Protein 2F4Z (pdb70)

Secondary structure (DSSP, 8-state):
-HHHHHHHHHHHHHH--EEEEEETTEEEEEEEEEEPPTTSTTTT-EEEEEEE--TTTTTSPPEEEESS---BTTB-TTT-BB--GGGTTT--TTS-HHHHHHHHHHHHHS--TTS-S-HHHHHHHHH-HHHHHHHHHHHHHHH--/-HHHHHHHHHHHH--EEEEESSS-TTEEEEEEEPPTTSTTTT-EEEEEEE--TTTTTSPPEEEESS---BTTB-TTT-BB--GGGTTT--TTS-HHHHHHHHHHHHHS--TTS-S-HHHHHHHHHTHHHHHHHHHHHHHHH--

Nearest PDB structures (foldseek):
  2f4z-assembly1_A  TM=1.007E+00  e=3.017E-31  Toxoplasma gondii
  2f4z-assembly1_B  TM=1.003E+00  e=4.545E-28  Toxoplasma gondii
  2pwq-assembly1_A  TM=9.821E-01  e=8.034E-22  Plasmodium yoelii
  2bf8-assembly1_A  TM=9.541E-01  e=2.872E-19  Bos taurus
  5dfl-assembly1_A  TM=9.588E-01  e=6.894E-19  Homo sapiens

Foldseek 3Di:
DVVVVLVVLQVVQVVPCKHKDADPPDSQWMKIWHQQDPPALLHPFIWIKTWGHDPPPPAQAIAIFTPFQAQAQQAANVTRHGDDCCNPVVPDNVDGPVVVSNVVNVCSVPGDLPDGPYVVSSVCCVVPVVVSRVVRNVSRVVTGD/DVVQLVVLQVVQVVCKHWDADPPDSQWIKIWHQQDPPALLHPFIWIKTWGRDPDPPAQAIAIFTPFQAQAFQADNPTRHGDFVCNDVVPDSVDGVSVVSNSVSVCSVPGDLPDGPYVVSSCCCVVPVVVSSVVRNVSRVVGGD

Radius of gyration: 22.7 Å; Cα contacts (8 Å, |Δi|>4): 563; chains: 2; bounding box: 27×65×46 Å

B-factor: mean 35.4, std 13.72, range [15.56, 500.0]

Structure (mmCIF, N/CA/C/O backbone):
data_2F4Z
#
_entry.id   2F4Z
#
_cell.length_a   74.475
_cell.length_b   141.334
_cell.length_c   77.130
_cell.angle_alpha   90.00
_cell.angle_beta   90.00
_cell.angle_gamma   90.00
#
_symmetry.space_group_name_H-M   'C 2 2 21'
#
loop_
_entity.id
_entity.type
_entity.pdbx_description
1 polymer 'TgTwinScan_2721 - E2 domain'
2 non-polymer GLYCEROL
3 non-polymer 'UNKNOWN ATOM OR ION'
4 water water
#
loop_
_atom_site.group_PDB
_atom_site.id
_atom_site.type_symbol
_atom_site.label_atom_id
_atom_site.label_alt_id
_atom_site.label_comp_id
_atom_site.label_asym_id
_atom_site.label_entity_id
_atom_site.label_seq_id
_atom_site.pdbx_PDB_ins_code
_atom_site.Cartn_x
_atom_site.Cartn_y
_atom_site.Cartn_z
_atom_site.occupancy
_atom_site.B_iso_or_equiv
_atom_site.auth_seq_id
_atom_site.auth_comp_id
_atom_site.auth_asym_id
_atom_site.auth_atom_id
_atom_site.pdbx_PDB_model_num
ATOM 1 N N . ARG A 1 32 ? 29.173 34.217 2.599 1.00 59.17 32 ARG A N 1
ATOM 2 C CA . ARG A 1 32 ? 29.125 34.950 1.284 1.00 59.88 32 ARG A CA 1
ATOM 3 C C . ARG A 1 32 ? 29.197 33.974 0.093 1.00 59.91 32 ARG A C 1
ATOM 4 O O . ARG A 1 32 ? 28.430 34.109 -0.894 1.00 59.33 32 ARG A O 1
ATOM 6 N N . GLU A 1 33 ? 30.125 33.002 0.206 1.00 59.43 33 GLU A N 1
ATOM 7 C CA . GLU A 1 33 ? 30.164 31.793 -0.648 1.00 58.47 33 GLU A CA 1
ATOM 8 C C . GLU A 1 33 ? 28.932 30.902 -0.376 1.00 56.18 33 GLU A C 1
ATOM 9 O O . GLU A 1 33 ? 28.255 30.424 -1.308 1.00 55.18 33 GLU A O 1
ATOM 15 N N . GLN A 1 34 ? 28.618 30.722 0.911 1.00 54.04 34 GLN A N 1
ATOM 16 C CA . GLN A 1 34 ? 27.390 30.003 1.287 1.00 51.28 34 GLN A CA 1
ATOM 17 C C . GLN A 1 34 ? 26.096 30.710 0.910 1.00 47.09 34 GLN A C 1
ATOM 18 O O . GLN A 1 34 ? 25.168 30.062 0.419 1.00 45.57 34 GLN A O 1
ATOM 24 N N . ALA A 1 35 ? 26.064 32.032 1.071 1.00 42.78 35 ALA A N 1
ATOM 25 C CA . ALA A 1 35 ? 24.895 32.799 0.678 1.00 38.90 35 ALA A CA 1
ATOM 26 C C . ALA A 1 35 ? 24.547 32.628 -0.832 1.00 36.97 35 ALA A C 1
ATOM 27 O O . ALA A 1 35 ? 23.366 32.472 -1.203 1.00 34.16 35 ALA A O 1
ATOM 29 N N . ARG A 1 36 ? 25.579 32.667 -1.694 1.00 34.85 36 ARG A N 1
ATOM 30 C CA . ARG A 1 36 ? 25.370 32.450 -3.132 1.00 33.40 36 ARG A CA 1
ATOM 31 C C . ARG A 1 36 ? 24.795 31.060 -3.418 1.00 31.53 36 ARG A C 1
ATOM 32 O O . ARG A 1 36 ? 23.786 30.923 -4.121 1.00 30.81 36 ARG A O 1
ATOM 40 N N . LEU A 1 37 ? 25.412 30.044 -2.823 1.00 30.11 37 LEU A N 1
ATOM 41 C CA . LEU A 1 37 ? 25.006 28.681 -3.104 1.00 29.87 37 LEU A CA 1
ATOM 42 C C . LEU A 1 37 ? 23.571 28.407 -2.623 1.00 30.02 37 LEU A C 1
ATOM 43 O O . LEU A 1 37 ? 22.745 27.832 -3.377 1.00 29.46 37 LEU A O 1
ATOM 48 N N . LEU A 1 38 ? 23.231 28.925 -1.434 1.00 29.56 38 LEU A N 1
ATOM 49 C CA . LEU A 1 38 ? 21.832 28.851 -0.912 1.00 30.56 38 LEU A CA 1
ATOM 50 C C . LEU A 1 38 ? 20.778 29.571 -1.777 1.00 30.03 38 LEU A C 1
ATOM 51 O O . LEU A 1 38 ? 19.673 29.070 -1.984 1.00 31.41 38 LEU A O 1
ATOM 56 N N . LYS A 1 39 ? 21.127 30.726 -2.317 1.00 29.94 39 LYS A N 1
ATOM 57 C CA . LYS A 1 39 ? 20.237 31.458 -3.183 1.00 29.31 39 LYS A CA 1
ATOM 58 C C . LYS A 1 39 ? 20.104 30.798 -4.544 1.00 29.89 39 LYS A C 1
ATOM 59 O O . LYS A 1 39 ? 19.006 30.824 -5.108 1.00 31.12 39 LYS A O 1
ATOM 65 N N . GLU A 1 40 ? 21.205 30.235 -5.088 1.00 27.29 40 GLU A N 1
ATOM 66 C CA . GLU A 1 40 ? 21.098 29.384 -6.259 1.00 27.30 40 GLU A CA 1
ATOM 67 C C . GLU A 1 40 ? 20.111 28.259 -6.065 1.00 26.45 40 GLU A C 1
ATOM 68 O O . GLU A 1 40 ? 19.227 28.086 -6.867 1.00 25.36 40 GLU A O 1
ATOM 74 N N . LEU A 1 41 ? 20.274 27.504 -4.997 1.00 27.92 41 LEU A N 1
ATOM 75 C CA . LEU A 1 41 ? 19.314 26.450 -4.643 1.00 30.44 41 LEU A CA 1
ATOM 76 C C . LEU A 1 41 ? 17.842 26.899 -4.552 1.00 31.26 41 LEU A C 1
ATOM 77 O O . LEU A 1 41 ? 16.935 26.293 -5.163 1.00 31.46 41 LEU A O 1
ATOM 82 N N . ALA A 1 42 ? 17.599 27.980 -3.817 1.00 31.86 42 ALA A N 1
ATOM 83 C CA . ALA A 1 42 ? 16.283 28.606 -3.774 1.00 31.72 42 ALA A CA 1
ATOM 84 C C . ALA A 1 42 ? 15.744 29.001 -5.142 1.00 32.95 42 ALA A C 1
ATOM 85 O O . ALA A 1 42 ? 14.562 28.782 -5.424 1.00 32.85 42 ALA A O 1
ATOM 87 N N . ASP A 1 43 ? 16.547 29.652 -5.991 1.00 33.29 43 ASP A N 1
ATOM 88 C CA . ASP A 1 43 ? 16.003 30.039 -7.287 1.00 33.73 43 ASP A CA 1
ATOM 89 C C . ASP A 1 43 ? 15.743 28.800 -8.129 1.00 34.06 43 ASP A C 1
ATOM 90 O O . ASP A 1 43 ? 14.754 28.746 -8.854 1.00 33.82 43 ASP A O 1
ATOM 95 N N . ILE A 1 44 ? 16.589 27.774 -8.017 1.00 34.69 44 ILE A N 1
ATOM 96 C CA . ILE A 1 44 ? 16.351 26.574 -8.806 1.00 36.04 44 ILE A CA 1
ATOM 97 C C . ILE A 1 44 ? 14.910 26.051 -8.473 1.00 38.37 44 ILE A C 1
ATOM 98 O O . ILE A 1 44 ? 14.104 25.777 -9.368 1.00 37.21 44 ILE A O 1
ATOM 103 N N . GLN A 1 45 ? 14.594 25.948 -7.187 1.00 41.20 45 GLN A N 1
ATOM 104 C CA . GLN A 1 45 ? 13.264 25.482 -6.752 1.00 44.78 45 GLN A CA 1
ATOM 105 C C . GLN A 1 45 ? 12.129 26.411 -7.158 1.00 46.16 45 GLN A C 1
ATOM 106 O O . GLN A 1 45 ? 11.078 25.957 -7.598 1.00 46.75 45 GLN A O 1
ATOM 112 N N . GLN A 1 46 ? 12.335 27.704 -6.992 1.00 48.50 46 GLN A N 1
ATOM 113 C CA . GLN A 1 46 ? 11.324 28.687 -7.350 1.00 51.45 46 GLN A CA 1
ATOM 114 C C . GLN A 1 46 ? 10.945 28.610 -8.858 1.00 52.59 46 GLN A C 1
ATOM 115 O O . GLN A 1 46 ? 9.788 28.864 -9.212 1.00 52.29 46 GLN A O 1
ATOM 121 N N . LEU A 1 47 ? 11.886 28.184 -9.721 1.00 53.58 47 LEU A N 1
ATOM 122 C CA . LEU A 1 47 ? 11.646 28.109 -11.188 1.00 54.74 47 LEU A CA 1
ATOM 123 C C . LEU A 1 47 ? 10.962 26.834 -11.711 1.00 54.91 47 LEU A C 1
ATOM 124 O O . LEU A 1 47 ? 10.525 25.962 -10.948 1.00 55.39 47 LEU A O 1
ATOM 129 N N . GLY A 1 64 ? 11.459 20.130 -15.921 1.00 40.72 64 GLY A N 1
ATOM 130 C CA . GLY A 1 64 ? 12.692 20.714 -16.387 1.00 40.42 64 GLY A CA 1
ATOM 131 C C . GLY A 1 64 ? 13.798 20.208 -15.487 1.00 39.75 64 GLY A C 1
ATOM 132 O O . GLY A 1 64 ? 14.105 19.014 -15.506 1.00 39.95 64 GLY A O 1
ATOM 133 N N . VAL A 1 65 ? 14.369 21.101 -14.668 1.00 39.12 65 VAL A N 1
ATOM 134 C CA . VAL A 1 65 ? 15.537 20.766 -13.818 1.00 36.68 65 VAL A CA 1
ATOM 135 C C . VAL A 1 65 ? 15.359 21.053 -12.346 1.00 35.67 65 VAL A C 1
ATOM 136 O O . VAL A 1 65 ? 14.560 21.912 -11.984 1.00 36.47 65 VAL A O 1
ATOM 140 N N . SER A 1 66 ? 16.082 20.341 -11.473 1.00 33.37 66 SER A N 1
ATOM 141 C CA . SER A 1 66 ? 16.050 20.652 -10.053 1.00 32.42 66 SER A CA 1
ATOM 142 C C . SER A 1 66 ? 17.293 20.108 -9.372 1.00 31.08 66 SER A C 1
ATOM 143 O O . SER A 1 66 ? 18.103 19.459 -10.018 1.00 29.18 66 SER A O 1
ATOM 146 N N . ALA A 1 67 ? 17.398 20.338 -8.060 1.00 29.95 67 ALA A N 1
ATOM 147 C CA . ALA A 1 67 ? 18.638 20.094 -7.330 1.00 30.76 67 ALA A CA 1
ATOM 148 C C . ALA A 1 67 ? 18.344 19.944 -5.837 1.00 31.27 67 ALA A C 1
ATOM 149 O O . ALA A 1 67 ? 17.355 20.492 -5.312 1.00 31.14 67 ALA A O 1
ATOM 151 N N . GLN A 1 68 ? 19.197 19.189 -5.169 1.00 31.35 68 GLN A N 1
ATOM 152 C CA . GLN A 1 68 ? 19.139 19.053 -3.744 1.00 33.21 68 GLN A CA 1
ATOM 153 C C . GLN A 1 68 ? 20.531 18.994 -3.253 1.00 33.30 68 GLN A C 1
ATOM 154 O O . GLN A 1 68 ? 21.385 18.402 -3.927 1.00 32.33 68 GLN A O 1
ATOM 160 N N . ILE A 1 69 ? 20.745 19.500 -2.044 1.00 33.24 69 ILE A N 1
ATOM 161 C CA . ILE A 1 69 ? 21.994 19.249 -1.402 1.00 33.81 69 ILE A CA 1
ATOM 162 C C . ILE A 1 69 ? 22.010 17.839 -0.862 1.00 34.00 69 ILE A C 1
ATOM 163 O O . ILE A 1 69 ? 20.965 17.209 -0.743 1.00 34.36 69 ILE A O 1
ATOM 168 N N . VAL A 1 70 ? 23.222 17.344 -0.616 1.00 33.53 70 VAL A N 1
ATOM 169 C CA . VAL A 1 70 ? 23.483 15.982 -0.241 1.00 35.03 70 VAL A CA 1
ATOM 170 C C . VAL A 1 70 ? 24.211 15.910 1.091 1.00 36.34 70 VAL A C 1
ATOM 171 O O . VAL A 1 70 ? 25.245 16.547 1.285 1.00 37.75 70 VAL A O 1
ATOM 175 N N . GLY A 1 71 ? 23.652 15.165 2.036 1.00 38.49 71 GLY A N 1
ATOM 176 C CA . GLY A 1 71 ? 24.352 14.843 3.309 1.00 39.34 71 GLY A CA 1
ATOM 177 C C . GLY A 1 71 ? 24.549 16.048 4.215 1.00 40.50 71 GLY A C 1
ATOM 178 O O . GLY A 1 71 ? 25.533 16.085 4.996 1.00 41.65 71 GLY A O 1
ATOM 179 N N . GLY A 1 72 ? 23.667 17.046 4.094 1.00 39.39 72 GLY A N 1
ATOM 180 C CA . GLY A 1 72 ? 23.936 18.349 4.734 1.00 39.56 72 GLY A CA 1
ATOM 181 C C . GLY A 1 72 ? 25.038 19.292 4.218 1.00 39.88 72 GLY A C 1
ATOM 182 O O . GLY A 1 72 ? 25.182 20.418 4.733 1.00 40.34 72 GLY A O 1
ATOM 183 N N . ASP A 1 73 ? 25.794 18.885 3.184 1.00 39.22 73 ASP A N 1
ATOM 184 C CA . ASP A 1 73 ? 26.893 19.713 2.598 1.00 38.18 73 ASP A CA 1
ATOM 185 C C . ASP A 1 73 ? 26.419 20.565 1.404 1.00 37.32 73 ASP A C 1
ATOM 186 O O . ASP A 1 73 ? 26.055 19.988 0.372 1.00 38.87 73 ASP A O 1
ATOM 191 N N . ILE A 1 74 ? 26.432 21.899 1.490 1.00 35.24 74 ILE A N 1
ATOM 192 C CA . ILE A 1 74 ? 25.987 22.748 0.337 1.00 33.89 74 ILE A CA 1
ATOM 193 C C . ILE A 1 74 ? 26.979 22.732 -0.866 1.00 31.49 74 ILE A C 1
ATOM 194 O O . ILE A 1 74 ? 26.716 23.385 -1.871 1.00 29.42 74 ILE A O 1
ATOM 199 N N . HIS A 1 75 ? 28.129 22.069 -0.694 1.00 30.35 75 HIS A N 1
ATOM 200 C CA . HIS A 1 75 ? 29.147 21.840 -1.750 1.00 29.15 75 HIS A CA 1
ATOM 201 C C . HIS A 1 75 ? 28.986 20.487 -2.429 1.00 28.13 75 HIS A C 1
ATOM 202 O O . HIS A 1 75 ? 29.783 20.123 -3.299 1.00 27.62 75 HIS A O 1
ATOM 209 N N . ARG A 1 76 ? 27.964 19.731 -2.030 1.00 25.53 76 ARG A N 1
ATOM 210 C CA . ARG A 1 76 ? 27.678 18.470 -2.693 1.00 27.28 76 ARG A CA 1
ATOM 211 C C . ARG A 1 76 ? 26.188 18.424 -3.018 1.00 27.19 76 ARG A C 1
ATOM 212 O O . ARG A 1 76 ? 25.329 18.511 -2.120 1.00 28.24 76 ARG A O 1
ATOM 220 N N . TRP A 1 77 ? 25.864 18.401 -4.298 1.00 26.48 77 TRP A N 1
ATOM 221 C CA . TRP A 1 77 ? 24.456 18.437 -4.711 1.00 25.62 77 TRP A CA 1
ATOM 222 C C . TRP A 1 77 ? 24.150 17.267 -5.619 1.00 26.13 77 TRP A C 1
ATOM 223 O O . TRP A 1 77 ? 25.044 16.639 -6.231 1.00 26.87 77 TRP A O 1
ATOM 234 N N . ARG A 1 78 ? 22.868 17.032 -5.764 1.00 25.99 78 ARG A N 1
ATOM 235 C CA . ARG A 1 78 ? 22.324 16.105 -6.725 1.00 28.42 78 ARG A CA 1
ATOM 236 C C . ARG A 1 78 ? 21.482 16.951 -7.685 1.00 27.49 78 ARG A C 1
ATOM 237 O O . ARG A 1 78 ? 20.733 17.819 -7.210 1.00 28.11 78 ARG A O 1
ATOM 245 N N . GLY A 1 79 ? 21.702 16.792 -9.000 1.00 25.83 79 GLY A N 1
ATOM 246 C CA . GLY A 1 79 ? 20.928 17.482 -10.026 1.00 25.20 79 GLY A CA 1
ATOM 247 C C . GLY A 1 79 ? 19.943 16.489 -10.642 1.00 25.50 79 GLY A C 1
ATOM 248 O O . GLY A 1 79 ? 20.196 15.291 -10.631 1.00 24.27 79 GLY A O 1
ATOM 249 N N . PHE A 1 80 ? 18.804 17.001 -11.119 1.00 25.98 80 PHE A N 1
ATOM 250 C CA . PHE A 1 80 ? 17.740 16.199 -11.730 1.00 26.60 80 PHE A CA 1
ATOM 251 C C . PHE A 1 80 ? 17.369 16.888 -12.984 1.00 26.73 80 PHE A C 1
ATOM 252 O O . PHE A 1 80 ? 17.190 18.096 -12.983 1.00 27.01 80 PHE A O 1
ATOM 260 N N . ILE A 1 81 ? 17.238 16.121 -14.055 1.00 26.27 81 ILE A N 1
ATOM 261 C CA . ILE A 1 81 ? 16.974 16.669 -15.386 1.00 27.99 81 ILE A CA 1
ATOM 262 C C . ILE A 1 81 ? 15.973 15.750 -16.049 1.00 26.91 81 ILE A C 1
ATOM 263 O O . ILE A 1 81 ? 16.097 14.534 -15.957 1.00 25.36 81 ILE A O 1
ATOM 268 N N . ALA A 1 82 ? 14.977 16.331 -16.692 1.00 27.10 82 ALA A N 1
ATOM 269 C CA . ALA A 1 82 ? 13.998 15.580 -17.417 1.00 28.84 82 ALA A CA 1
ATOM 270 C C . ALA A 1 82 ? 14.511 15.390 -18.846 1.00 29.57 82 ALA A C 1
ATOM 271 O O . ALA A 1 82 ? 14.991 16.328 -19.473 1.00 28.21 82 ALA A O 1
ATOM 273 N N . GLY A 1 83 ? 14.371 14.178 -19.395 1.00 31.64 83 GLY A N 1
ATOM 274 C CA . GLY A 1 83 ? 14.685 13.954 -20.805 1.00 31.34 83 GLY A CA 1
ATOM 275 C C . GLY A 1 83 ? 13.812 14.894 -21.613 1.00 33.45 83 GLY A C 1
ATOM 276 O O . GLY A 1 83 ? 12.618 14.991 -21.338 1.00 34.37 83 GLY A O 1
ATOM 277 N N . PRO A 1 84 ? 14.397 15.626 -22.585 1.00 34.00 84 PRO A N 1
ATOM 278 C CA . PRO A 1 84 ? 13.633 16.537 -23.421 1.00 35.25 84 PRO A CA 1
ATOM 279 C C . PRO A 1 84 ? 12.610 15.776 -24.282 1.00 37.28 84 PRO A C 1
ATOM 280 O O . PRO A 1 84 ? 12.799 14.572 -24.577 1.00 37.64 84 PRO A O 1
ATOM 284 N N . LEU A 1 85 ? 11.518 16.455 -24.647 1.00 39.97 85 LEU A N 1
ATOM 285 C CA . LEU A 1 85 ? 10.421 15.820 -25.404 1.00 41.25 85 LEU A CA 1
ATOM 286 C C . LEU A 1 85 ? 10.918 15.654 -26.827 1.00 40.29 85 LEU A C 1
ATOM 287 O O . LEU A 1 85 ? 11.694 16.494 -27.295 1.00 41.71 85 LEU A O 1
ATOM 292 N N . GLY A 1 86 ? 10.546 14.550 -27.491 1.00 40.36 86 GLY A N 1
ATOM 293 C CA . GLY A 1 86 ? 10.999 14.293 -28.889 1.00 38.04 86 GLY A CA 1
ATOM 294 C C . GLY A 1 86 ? 12.429 13.823 -29.002 1.00 37.34 86 GLY A C 1
ATOM 295 O O . GLY A 1 86 ? 13.078 13.993 -30.043 1.00 38.63 86 GLY A O 1
ATOM 296 N N . THR A 1 87 ? 12.943 13.214 -27.939 1.00 35.62 87 THR A N 1
ATOM 297 C CA . THR A 1 87 ? 14.294 12.628 -27.982 1.00 34.11 87 THR A CA 1
ATOM 298 C C . THR A 1 87 ? 14.123 11.192 -27.486 1.00 32.36 87 THR A C 1
ATOM 299 O O . THR A 1 87 ? 13.099 10.881 -26.912 1.00 32.35 87 THR A O 1
ATOM 303 N N . PRO A 1 88 ? 15.119 10.316 -27.698 1.00 31.68 88 PRO A N 1
ATOM 304 C CA . PRO A 1 88 ? 14.997 9.038 -27.036 1.00 31.78 88 PRO A CA 1
ATOM 305 C C . PRO A 1 88 ? 14.922 9.130 -25.490 1.00 32.11 88 PRO A C 1
ATOM 306 O O . PRO A 1 88 ? 14.511 8.147 -24.843 1.00 31.90 88 PRO A O 1
ATOM 310 N N . TYR A 1 89 ? 15.237 10.3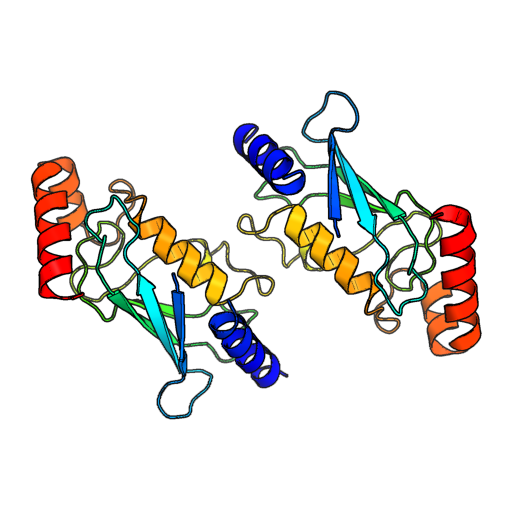04 -24.929 1.00 31.13 89 TYR A N 1
ATOM 311 C CA . TYR A 1 89 ? 15.318 10.479 -23.470 1.00 31.96 89 TYR A CA 1
ATOM 312 C C . TYR A 1 89 ? 13.993 10.896 -22.877 1.00 32.97 89 TYR A C 1
ATOM 313 O O . TYR A 1 89 ? 13.860 10.988 -21.673 1.00 32.19 89 TYR A O 1
ATOM 322 N N . GLU A 1 90 ? 13.011 11.161 -23.743 1.00 35.33 90 GLU A N 1
ATOM 323 C CA . GLU A 1 90 ? 11.713 11.647 -23.298 1.00 36.29 90 GLU A CA 1
ATOM 324 C C . GLU A 1 90 ? 11.094 10.742 -22.248 1.00 35.79 90 GLU A C 1
ATOM 325 O O . GLU A 1 90 ? 11.138 9.522 -22.384 1.00 36.27 90 GLU A O 1
ATOM 331 N N . GLY A 1 91 ? 10.531 11.337 -21.192 1.00 35.50 91 GLY A N 1
ATOM 332 C CA . GLY A 1 91 ? 9.998 10.571 -20.085 1.00 34.95 91 GLY A CA 1
ATOM 333 C C . GLY A 1 91 ? 11.026 10.083 -19.074 1.00 34.33 91 GLY A C 1
ATOM 334 O O . GLY A 1 91 ? 10.661 9.560 -18.028 1.00 36.30 91 GLY A O 1
ATOM 335 N N . GLY A 1 92 ? 12.310 10.244 -19.352 1.00 32.79 92 GLY A N 1
ATOM 336 C CA . GLY A 1 92 ? 13.359 9.795 -18.415 1.00 31.32 92 GLY A CA 1
ATOM 337 C C . GLY A 1 92 ? 13.582 10.871 -17.354 1.00 30.21 92 GLY A C 1
ATOM 338 O O . GLY A 1 92 ? 13.336 12.065 -17.607 1.00 30.20 92 GLY A O 1
ATOM 339 N N . HIS A 1 93 ? 14.095 10.435 -16.218 1.00 28.99 93 HIS A N 1
ATOM 340 C CA . HIS A 1 93 ? 14.496 11.297 -15.115 1.00 30.54 93 HIS A CA 1
ATOM 341 C C . HIS A 1 93 ? 15.920 10.987 -14.782 1.00 27.82 93 HIS A C 1
ATOM 342 O O . HIS A 1 93 ? 16.187 9.908 -14.362 1.00 28.22 93 HIS A O 1
ATOM 349 N N . PHE A 1 94 ? 16.819 11.959 -14.941 1.00 26.72 94 PHE A N 1
ATOM 350 C CA . PHE A 1 94 ? 18.277 11.696 -14.879 1.00 25.98 94 PHE A CA 1
ATOM 351 C C . PHE A 1 94 ? 18.822 12.422 -13.691 1.00 25.43 94 PHE A C 1
ATOM 352 O O . PHE A 1 94 ? 18.495 13.611 -13.490 1.00 28.23 94 PHE A O 1
ATOM 360 N N . THR A 1 95 ? 19.569 11.697 -12.885 1.00 24.25 95 THR A N 1
ATOM 361 C CA . THR A 1 95 ? 20.221 12.188 -11.700 1.00 24.99 95 THR A CA 1
ATOM 362 C C . THR A 1 95 ? 21.659 12.468 -12.037 1.00 25.67 95 THR A C 1
ATOM 363 O O . THR A 1 95 ? 22.282 11.678 -12.738 1.00 25.17 95 THR A O 1
ATOM 367 N N . LEU A 1 96 ? 22.159 13.615 -11.561 1.00 25.00 96 LEU A N 1
ATOM 368 C CA . LEU A 1 96 ? 23.541 14.018 -11.684 1.00 26.87 96 LEU A CA 1
ATOM 369 C C . LEU A 1 96 ? 24.198 14.160 -10.308 1.00 25.92 96 LEU A C 1
ATOM 370 O O . LEU A 1 96 ? 23.576 14.564 -9.343 1.00 26.06 96 LEU A O 1
ATOM 375 N N . ASP A 1 97 ? 25.455 13.830 -10.237 1.00 24.63 97 ASP A N 1
ATOM 376 C CA . ASP A 1 97 ? 26.232 14.184 -9.065 1.00 25.66 97 ASP A CA 1
ATOM 377 C C . ASP A 1 97 ? 26.940 15.548 -9.330 1.00 24.34 97 ASP A C 1
ATOM 378 O O . ASP A 1 97 ? 27.403 15.773 -10.417 1.00 23.55 97 ASP A O 1
ATOM 383 N N . ILE A 1 98 ? 26.984 16.453 -8.341 1.00 23.98 98 ILE A N 1
ATOM 384 C CA . ILE A 1 98 ? 27.482 17.820 -8.501 1.00 22.92 98 ILE A CA 1
ATOM 385 C C . ILE A 1 98 ? 28.416 18.089 -7.328 1.00 25.22 98 ILE A C 1
ATOM 386 O O . ILE A 1 98 ? 27.998 18.088 -6.143 1.00 25.64 98 ILE A O 1
ATOM 391 N N . VAL A 1 99 ? 29.679 18.300 -7.649 1.00 24.42 99 VAL A N 1
ATOM 392 C CA . VAL A 1 99 ? 30.691 18.630 -6.657 1.00 25.16 99 VAL A CA 1
ATOM 393 C C . VAL A 1 99 ? 31.019 20.089 -6.895 1.00 26.07 99 VAL A C 1
ATOM 394 O O . VAL A 1 99 ? 31.459 20.485 -7.998 1.00 26.60 99 VAL A O 1
ATOM 398 N N . ILE A 1 100 ? 30.782 20.903 -5.889 1.00 26.18 100 ILE A N 1
ATOM 399 C CA . ILE A 1 100 ? 31.019 22.324 -6.033 1.00 28.03 100 ILE A CA 1
ATOM 400 C C . ILE A 1 100 ? 32.375 22.613 -5.405 1.00 28.99 100 ILE A C 1
ATOM 401 O O . ILE A 1 100 ? 32.507 22.409 -4.224 1.00 29.68 100 ILE A O 1
ATOM 406 N N . PRO A 1 101 ? 33.371 23.092 -6.201 1.00 30.18 101 PRO A N 1
ATOM 407 C CA . PRO A 1 101 ? 34.715 23.298 -5.648 1.00 31.62 101 PRO A CA 1
ATOM 408 C C . PRO A 1 101 ? 34.811 24.482 -4.642 1.00 32.11 101 PRO A C 1
ATOM 409 O O . PRO A 1 101 ? 33.932 25.348 -4.637 1.00 32.10 101 PRO A O 1
ATOM 413 N N . PRO A 1 102 ? 35.861 24.503 -3.773 1.00 34.30 102 PRO A N 1
ATOM 414 C CA . PRO A 1 102 ? 35.914 25.549 -2.724 1.00 35.10 102 PRO A CA 1
ATOM 415 C C . PRO A 1 102 ? 35.942 26.997 -3.252 1.00 35.55 102 PRO A C 1
ATOM 416 O O . PRO A 1 102 ? 35.462 27.902 -2.550 1.00 36.42 102 PRO A O 1
ATOM 420 N N . ASP A 1 103 ? 36.505 27.221 -4.446 1.00 34.81 103 ASP A N 1
ATOM 421 C CA . ASP A 1 103 ? 36.588 28.590 -4.997 1.00 34.66 103 ASP A CA 1
ATOM 422 C C . ASP A 1 103 ? 35.512 28.828 -6.057 1.00 32.58 103 ASP A C 1
ATOM 423 O O . ASP A 1 103 ? 35.671 29.709 -6.884 1.00 30.52 103 ASP A O 1
ATOM 428 N N . TYR A 1 104 ? 34.455 28.004 -6.054 1.00 30.02 104 TYR A N 1
ATOM 429 C CA . TYR A 1 104 ? 33.242 28.370 -6.782 1.00 28.90 104 TYR A CA 1
ATOM 430 C C . TYR A 1 104 ? 32.897 29.779 -6.299 1.00 28.28 104 TYR A C 1
ATOM 431 O O . TYR A 1 104 ? 33.047 30.068 -5.138 1.00 29.16 104 TYR A O 1
ATOM 440 N N . PRO A 1 105 ? 32.413 30.667 -7.177 1.00 28.01 105 PRO A N 1
ATOM 441 C CA . PRO A 1 105 ? 31.970 30.494 -8.529 1.00 27.01 105 PRO A CA 1
ATOM 442 C C . PRO A 1 105 ? 33.078 30.742 -9.571 1.00 27.42 105 PRO A C 1
ATOM 443 O O . PRO A 1 105 ? 32.826 30.651 -10.741 1.00 25.46 105 PRO A O 1
ATOM 447 N N . TYR A 1 106 ? 34.287 31.078 -9.132 1.00 29.14 106 TYR A N 1
ATOM 448 C CA . TYR A 1 106 ? 35.370 31.335 -10.090 1.00 31.30 106 TYR A CA 1
ATOM 449 C C . TYR A 1 106 ? 35.693 30.040 -10.778 1.00 30.66 106 TYR A C 1
ATOM 450 O O . TYR A 1 106 ? 35.921 30.061 -11.938 1.00 33.39 106 TYR A O 1
ATOM 459 N N . ASN A 1 107 ? 35.740 28.942 -10.032 1.00 29.08 107 ASN A N 1
ATOM 460 C CA . ASN A 1 107 ? 35.885 27.597 -10.570 1.00 29.07 107 ASN A CA 1
ATOM 461 C C . ASN A 1 107 ? 34.545 26.856 -10.798 1.00 26.33 107 ASN A C 1
ATOM 462 O O . ASN A 1 107 ? 33.613 26.937 -9.961 1.00 26.99 107 ASN A O 1
ATOM 467 N N . PRO A 1 108 ? 34.428 26.162 -11.949 1.00 23.91 108 PRO A N 1
ATOM 468 C CA . PRO A 1 108 ? 33.108 25.576 -12.247 1.00 22.59 108 PRO A CA 1
ATOM 469 C C . PRO A 1 108 ? 32.775 24.355 -11.379 1.00 22.96 108 PRO A C 1
ATOM 470 O O . PRO A 1 108 ? 33.670 23.694 -10.859 1.00 22.67 108 PRO A O 1
ATOM 474 N N . PRO A 1 109 ? 31.468 24.063 -11.219 1.00 22.82 109 PRO A N 1
ATOM 475 C CA . PRO A 1 109 ? 31.113 22.823 -10.574 1.00 23.00 109 PRO A CA 1
ATOM 476 C C . PRO A 1 109 ? 31.540 21.640 -11.476 1.00 23.61 109 PRO A C 1
ATOM 477 O O . PRO A 1 109 ? 31.692 21.794 -12.720 1.00 23.22 109 PRO A O 1
ATOM 481 N N . LYS A 1 110 ? 31.788 20.486 -10.857 1.00 24.29 110 LYS A N 1
ATOM 482 C CA . LYS A 1 110 ? 32.006 19.228 -11.591 1.00 25.86 110 LYS A CA 1
ATOM 483 C C . LYS A 1 110 ? 30.717 18.407 -11.544 1.00 24.27 110 LYS A C 1
ATOM 484 O O . LYS A 1 110 ? 30.117 18.252 -10.480 1.00 21.11 110 LYS A O 1
ATOM 490 N N . MET A 1 111 ? 30.277 17.938 -12.726 1.00 24.26 111 MET A N 1
ATOM 491 C CA . MET A 1 111 ? 29.007 17.245 -12.884 1.00 25.18 111 MET A CA 1
ATOM 492 C C . MET A 1 111 ? 29.236 15.987 -13.664 1.00 25.67 111 MET A C 1
ATOM 493 O O . MET A 1 111 ? 30.078 15.953 -14.579 1.00 25.66 111 MET A O 1
ATOM 498 N N . LYS A 1 112 ? 28.544 14.932 -13.270 1.00 26.31 112 LYS A N 1
ATOM 499 C CA . LYS A 1 112 ? 28.508 13.678 -14.063 1.00 26.60 112 LYS A CA 1
ATOM 500 C C . LYS A 1 112 ? 27.150 13.012 -13.873 1.00 26.61 112 LYS A C 1
ATOM 501 O O . LYS A 1 112 ? 26.494 13.260 -12.870 1.00 24.48 112 LYS A O 1
ATOM 507 N N . PHE A 1 113 ? 26.716 12.204 -14.851 1.00 26.31 113 PHE A N 1
ATOM 508 C CA . PHE A 1 113 ? 25.494 11.437 -14.690 1.00 25.84 113 PHE A CA 1
ATOM 509 C C . PHE A 1 113 ? 25.693 10.323 -13.688 1.00 26.62 113 PHE A C 1
ATOM 510 O O . PHE A 1 113 ? 26.734 9.618 -13.695 1.00 26.60 113 PHE A O 1
ATOM 518 N N . VAL A 1 114 ? 24.741 10.201 -12.777 1.00 25.91 114 VAL A N 1
ATOM 519 C CA . VAL A 1 114 ? 24.643 8.986 -11.936 1.00 26.70 114 VAL A CA 1
ATOM 520 C C . VAL A 1 114 ? 23.766 7.967 -12.685 1.00 27.07 114 VAL A C 1
ATOM 521 O O . VAL A 1 114 ? 24.182 6.829 -12.838 1.00 27.56 114 VAL A O 1
ATOM 525 N N . THR A 1 115 ? 22.590 8.385 -13.178 1.00 26.80 115 THR A N 1
ATOM 526 C CA . THR A 1 115 ? 21.711 7.537 -14.013 1.00 27.03 115 THR A CA 1
ATOM 527 C C . THR A 1 115 ? 22.444 7.086 -15.304 1.00 28.28 115 THR A C 1
ATOM 528 O O . THR A 1 115 ? 23.016 7.928 -16.021 1.00 27.74 115 THR A O 1
ATOM 532 N N . LYS A 1 116 ? 22.458 5.770 -15.586 1.00 27.77 116 LYS A N 1
ATOM 533 C CA . LYS A 1 116 ? 22.974 5.242 -16.881 1.00 27.06 116 LYS A CA 1
ATOM 534 C C . LYS A 1 116 ? 22.233 5.843 -18.064 1.00 26.91 116 LYS A C 1
ATOM 535 O O . LYS A 1 116 ? 20.980 5.912 -18.117 1.00 25.46 116 LYS A O 1
ATOM 541 N N . ILE A 1 117 ? 23.001 6.309 -19.052 1.00 26.18 117 ILE A N 1
ATOM 542 C CA . ILE A 1 117 ? 22.401 6.975 -20.229 1.00 24.91 117 ILE A CA 1
ATOM 543 C C . ILE A 1 117 ? 23.267 6.619 -21.469 1.00 25.24 117 ILE A C 1
ATOM 544 O O . ILE A 1 117 ? 24.511 6.400 -21.358 1.00 26.31 117 ILE A O 1
ATOM 549 N N . TRP A 1 118 ? 22.601 6.456 -22.599 1.00 26.08 118 TRP A N 1
ATOM 550 C CA . TRP A 1 118 ? 23.247 6.104 -23.862 1.00 27.17 118 TRP A CA 1
ATOM 551 C C . TRP A 1 118 ? 23.282 7.347 -24.727 1.00 27.11 118 TRP A C 1
ATOM 552 O O . TRP A 1 118 ? 22.284 7.696 -25.322 1.00 26.90 118 TRP A O 1
ATOM 563 N N . HIS A 1 119 ? 24.437 8.042 -24.770 1.00 28.41 119 HIS A N 1
ATOM 564 C CA . HIS A 1 119 ? 24.510 9.348 -25.497 1.00 28.53 119 HIS A CA 1
ATOM 565 C C . HIS A 1 119 ? 25.967 9.484 -25.930 1.00 28.89 119 HIS A C 1
ATOM 566 O O . HIS A 1 119 ? 26.839 9.138 -25.130 1.00 31.12 119 HIS A O 1
ATOM 573 N N . PRO A 1 120 ? 26.261 9.973 -27.175 1.00 29.24 120 PRO A N 1
ATOM 574 C CA . PRO A 1 120 ? 27.673 10.048 -27.608 1.00 29.90 120 PRO A CA 1
ATOM 575 C C . PRO A 1 120 ? 28.542 10.961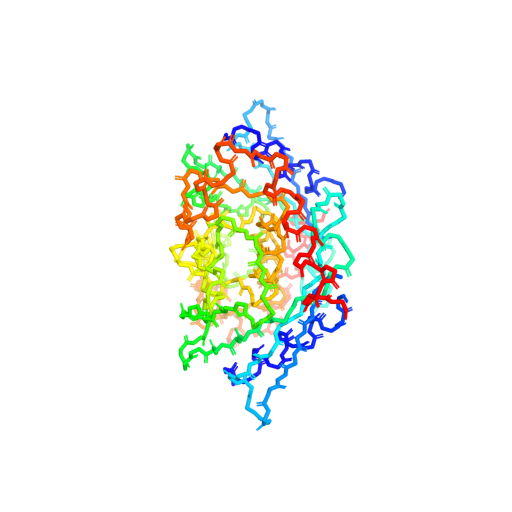 -26.736 1.00 30.47 120 PRO A C 1
ATOM 576 O O . PRO A 1 120 ? 29.726 10.689 -26.533 1.00 32.21 120 PRO A O 1
ATOM 580 N N . ASN A 1 121 ? 27.921 11.971 -26.137 1.00 30.84 121 ASN A N 1
ATOM 581 C CA . ASN A 1 121 ? 28.601 12.977 -25.279 1.00 30.33 121 ASN A CA 1
ATOM 582 C C . ASN A 1 121 ? 28.621 12.734 -23.751 1.00 29.32 121 ASN A C 1
ATOM 583 O O . ASN A 1 121 ? 29.069 13.576 -22.949 1.00 29.87 121 ASN A O 1
ATOM 588 N N . ILE A 1 122 ? 28.214 11.520 -23.357 1.00 28.64 122 ILE A N 1
ATOM 589 C CA . ILE A 1 122 ? 28.251 11.076 -21.982 1.00 28.05 122 ILE A CA 1
ATOM 590 C C . ILE A 1 122 ? 28.818 9.685 -21.943 1.00 29.66 122 ILE A C 1
ATOM 591 O O . ILE A 1 122 ? 28.398 8.816 -22.728 1.00 30.27 122 ILE A O 1
ATOM 596 N N . SER A 1 123 ? 29.767 9.451 -21.058 1.00 30.72 123 SER A N 1
ATOM 597 C CA . SER A 1 123 ? 30.330 8.124 -20.921 1.00 32.97 123 SER A CA 1
ATOM 598 C C . SER A 1 123 ? 29.263 7.104 -20.431 1.00 34.98 123 SER A C 1
ATOM 599 O O . SER A 1 123 ? 28.592 7.330 -19.391 1.00 32.56 123 SER A O 1
ATOM 602 N N . SER A 1 124 ? 29.089 6.014 -21.211 1.00 37.35 124 SER A N 1
ATOM 603 C CA . SER A 1 124 ? 28.062 4.966 -20.913 1.00 39.90 124 SER A CA 1
ATOM 604 C C . SER A 1 124 ? 28.477 4.184 -19.715 1.00 41.54 124 SER A C 1
ATOM 605 O O . SER A 1 124 ? 27.644 3.552 -19.068 1.00 44.14 124 SER A O 1
ATOM 608 N N . GLN A 1 125 ? 29.760 4.275 -19.380 1.00 42.9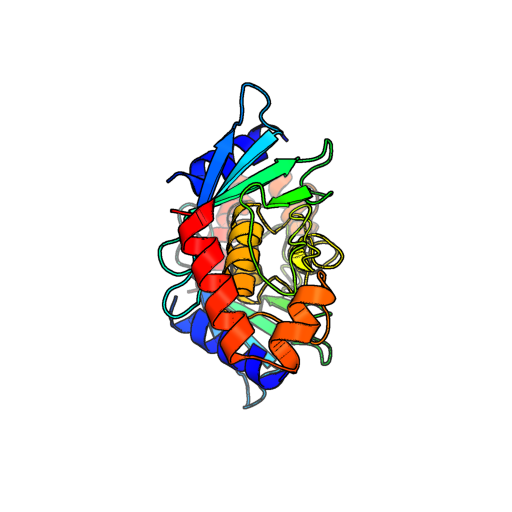2 125 GLN A N 1
ATOM 609 C CA . GLN A 1 125 ? 30.327 3.511 -18.291 1.00 43.92 125 GLN A CA 1
ATOM 610 C C . GLN A 1 125 ? 30.410 4.259 -16.975 1.00 42.87 125 GLN A C 1
ATOM 611 O O . GLN A 1 125 ? 30.095 3.679 -15.930 1.00 43.70 125 GLN A O 1
ATOM 617 N N . THR A 1 126 ? 30.831 5.540 -17.024 1.00 41.30 126 THR A N 1
ATOM 618 C CA . THR A 1 126 ? 31.091 6.356 -15.823 1.00 39.09 126 THR A CA 1
ATOM 619 C C . THR A 1 126 ? 30.229 7.629 -15.648 1.00 37.53 126 THR A C 1
ATOM 620 O O . THR A 1 126 ? 30.376 8.327 -14.624 1.00 38.47 126 THR A O 1
ATOM 624 N N . GLY A 1 127 ? 29.449 7.996 -16.659 1.00 34.05 127 GLY A N 1
ATOM 625 C CA . GLY A 1 127 ? 28.583 9.168 -16.545 1.00 31.32 127 GLY A CA 1
ATOM 626 C C . GLY A 1 127 ? 29.296 10.475 -16.820 1.00 30.12 127 GLY A C 1
ATOM 627 O O . GLY A 1 127 ? 28.677 11.551 -16.719 1.00 27.14 127 GLY A O 1
ATOM 628 N N . ALA A 1 128 ? 30.584 10.391 -17.186 1.00 28.09 128 ALA A N 1
ATOM 629 C CA . ALA A 1 128 ? 31.393 11.609 -17.370 1.00 27.36 128 ALA A CA 1
ATOM 630 C C . ALA A 1 128 ? 30.961 12.389 -18.572 1.00 26.26 128 ALA A C 1
ATOM 631 O O . ALA A 1 128 ? 30.541 11.828 -19.551 1.00 24.85 128 ALA A O 1
ATOM 633 N N . ILE A 1 129 ? 31.024 13.708 -18.485 1.00 27.05 129 ILE A N 1
ATOM 634 C CA . ILE A 1 129 ? 30.624 14.568 -19.599 1.00 27.85 129 ILE A CA 1
ATOM 635 C C . ILE A 1 129 ? 31.721 15.634 -19.854 1.00 28.25 129 ILE A C 1
ATOM 636 O O . ILE A 1 129 ? 32.612 15.790 -19.029 1.00 29.61 129 ILE A O 1
ATOM 641 N N . CYS A 1 130 ? 31.645 16.359 -20.956 1.00 28.39 130 CYS A N 1
ATOM 642 C CA . CYS A 1 130 ? 32.619 17.433 -21.243 1.00 28.08 130 CYS A CA 1
ATOM 643 C C . CYS A 1 130 ? 31.819 18.534 -21.844 1.00 28.34 130 CYS A C 1
ATOM 644 O O . CYS A 1 130 ? 31.529 18.518 -23.032 1.00 29.25 130 CYS A O 1
ATOM 647 N N . LEU A 1 131 ? 31.372 19.468 -21.016 1.00 27.93 131 LEU A N 1
ATOM 648 C CA . LEU A 1 131 ? 30.573 20.545 -21.495 1.00 27.03 131 LEU A CA 1
ATOM 649 C C . LEU A 1 131 ? 31.399 21.780 -21.534 1.00 25.26 131 LEU A C 1
ATOM 650 O O . LEU A 1 131 ? 31.979 22.141 -20.534 1.00 25.20 131 LEU A O 1
ATOM 655 N N . ASP A 1 132 ? 31.339 22.489 -22.642 1.00 23.37 132 ASP A N 1
ATOM 656 C CA . ASP A 1 132 ? 32.058 23.762 -22.817 1.00 23.27 132 ASP A CA 1
ATOM 657 C C . ASP A 1 132 ? 31.734 24.729 -21.699 1.00 23.29 132 ASP A C 1
ATOM 658 O O . ASP A 1 132 ? 32.639 25.397 -21.194 1.00 20.99 132 ASP A O 1
ATOM 663 N N . ILE A 1 133 ? 30.456 24.776 -21.271 1.00 22.65 133 ILE A N 1
ATOM 664 C CA . ILE A 1 133 ? 30.062 25.716 -20.187 1.00 24.22 133 ILE A CA 1
ATOM 665 C C . ILE A 1 133 ? 30.644 25.344 -18.806 1.00 22.28 133 ILE A C 1
ATOM 666 O O . ILE A 1 133 ? 30.752 26.151 -17.897 1.00 21.19 133 ILE A O 1
ATOM 671 N N . LEU A 1 134 ? 31.007 24.082 -18.618 1.00 21.06 134 LEU A N 1
ATOM 672 C CA . LEU A 1 134 ? 31.700 23.737 -17.392 1.00 20.55 134 LEU A CA 1
ATOM 673 C C . LEU A 1 134 ? 33.230 23.823 -17.599 1.00 20.57 134 LEU A C 1
ATOM 674 O O . LEU A 1 134 ? 34.014 23.447 -16.741 1.00 20.34 134 LEU A O 1
ATOM 679 N N . LYS A 1 135 ? 33.650 24.314 -18.761 1.00 20.21 135 LYS A N 1
ATOM 680 C CA . LYS A 1 135 ? 35.105 24.354 -19.066 1.00 21.38 135 LYS A CA 1
ATOM 681 C C . LYS A 1 135 ? 35.469 25.757 -19.466 1.00 20.60 135 LYS A C 1
ATOM 682 O O . LYS A 1 135 ? 35.245 26.686 -18.684 1.00 20.77 135 LYS A O 1
ATOM 688 N N . HIS A 1 136 ? 35.985 25.931 -20.688 1.00 20.65 136 HIS A N 1
ATOM 689 C CA . HIS A 1 136 ? 36.459 27.277 -21.127 1.00 21.35 136 HIS A CA 1
ATOM 690 C C . HIS A 1 136 ? 35.317 28.296 -21.248 1.00 21.36 136 HIS A C 1
ATOM 691 O O . HIS A 1 136 ? 35.593 29.448 -21.279 1.00 21.58 136 HIS A O 1
ATOM 698 N N . GLU A 1 137 ? 34.037 27.873 -21.307 1.00 22.93 137 GLU A N 1
ATOM 699 C CA . GLU A 1 137 ? 32.914 28.859 -21.377 1.00 23.23 137 GLU A CA 1
ATOM 700 C C . GLU A 1 137 ? 32.262 29.124 -19.986 1.00 23.10 137 GLU A C 1
ATOM 701 O O . GLU A 1 137 ? 31.267 29.847 -19.880 1.00 21.93 137 GLU A O 1
ATOM 707 N N . TRP A 1 138 ? 32.829 28.539 -18.928 1.00 21.94 138 TRP A N 1
ATOM 708 C CA . TRP A 1 138 ? 32.400 28.898 -17.598 1.00 22.36 138 TRP A CA 1
ATOM 709 C C . TRP A 1 138 ? 32.659 30.398 -17.309 1.00 23.54 138 TRP A C 1
ATOM 710 O O . TRP A 1 138 ? 33.693 30.972 -17.729 1.00 23.40 138 TRP A O 1
ATOM 721 N N . SER A 1 139 ? 31.764 31.008 -16.529 1.00 22.77 139 SER A N 1
ATOM 722 C CA . SER A 1 139 ? 32.003 32.318 -15.872 1.00 23.12 139 SER A CA 1
ATOM 723 C C . SER A 1 139 ? 31.278 32.328 -14.509 1.00 23.54 139 SER A C 1
ATOM 724 O O . SER A 1 139 ? 30.270 31.667 -14.350 1.00 23.59 139 SER A O 1
ATOM 727 N N . PRO A 1 140 ? 31.805 33.067 -13.511 1.00 24.59 140 PRO A N 1
ATOM 728 C CA . PRO A 1 140 ? 31.030 33.274 -12.254 1.00 23.51 140 PRO A CA 1
ATOM 729 C C . PRO A 1 140 ? 29.664 33.920 -12.445 1.00 23.43 140 PRO A C 1
ATOM 730 O O . PRO A 1 140 ? 28.814 33.787 -11.543 1.00 23.06 140 PRO A O 1
ATOM 734 N N . ALA A 1 141 ? 29.440 34.610 -13.567 1.00 22.41 141 ALA A N 1
ATOM 735 C CA . ALA A 1 141 ? 28.110 35.155 -13.875 1.00 25.93 141 ALA A CA 1
ATOM 736 C C . ALA A 1 141 ? 27.082 34.076 -14.213 1.00 27.22 141 ALA A C 1
ATOM 737 O O . ALA A 1 141 ? 25.879 34.384 -14.265 1.00 28.18 141 ALA A O 1
ATOM 739 N N . LEU A 1 142 ? 27.537 32.828 -14.475 1.00 26.93 142 LEU A N 1
ATOM 740 C CA . LEU A 1 142 ? 26.603 31.711 -14.773 1.00 26.72 142 LEU A CA 1
ATOM 741 C C . LEU A 1 142 ? 26.200 31.002 -13.482 1.00 27.06 142 LEU A C 1
ATOM 742 O O . LEU A 1 142 ? 26.760 31.230 -12.388 1.00 28.46 142 LEU A O 1
ATOM 747 N N . THR A 1 143 ? 25.293 30.058 -13.597 1.00 25.94 143 THR A N 1
ATOM 748 C CA . THR A 1 143 ? 24.820 29.394 -12.392 1.00 26.87 143 THR A CA 1
ATOM 749 C C . THR A 1 143 ? 24.835 27.905 -12.647 1.00 26.22 143 THR A C 1
ATOM 750 O O . THR A 1 143 ? 24.894 27.488 -13.797 1.00 24.39 143 THR A O 1
ATOM 754 N N . ILE A 1 144 ? 24.801 27.129 -11.568 1.00 26.51 144 ILE A N 1
ATOM 755 C CA . ILE A 1 144 ? 24.525 25.672 -11.640 1.00 26.01 144 ILE A CA 1
ATOM 756 C C . ILE A 1 144 ? 23.283 25.350 -12.511 1.00 26.55 144 ILE A C 1
ATOM 757 O O . ILE A 1 144 ? 23.302 24.422 -13.327 1.00 25.95 144 ILE A O 1
ATOM 762 N N . ARG A 1 145 ? 22.210 26.125 -12.361 1.00 26.39 145 ARG A N 1
ATOM 763 C CA . ARG A 1 145 ? 21.035 25.991 -13.259 1.00 25.97 145 ARG A CA 1
ATOM 764 C C . ARG A 1 145 ? 21.238 26.083 -14.777 1.00 25.38 145 ARG A C 1
ATOM 765 O O . ARG A 1 145 ? 20.696 25.271 -15.539 1.00 25.38 145 ARG A O 1
ATOM 773 N N . THR A 1 146 ? 21.932 27.119 -15.217 1.00 26.19 146 THR A N 1
ATOM 774 C CA . THR A 1 146 ? 22.359 27.248 -16.613 1.00 27.81 146 THR A CA 1
ATOM 775 C C . THR A 1 146 ? 23.226 26.038 -17.025 1.00 26.26 146 THR A C 1
ATOM 776 O O . THR A 1 146 ? 23.076 25.586 -18.112 1.00 25.84 146 THR A O 1
ATOM 780 N N . ALA A 1 147 ? 24.084 25.491 -16.146 1.00 26.84 147 ALA A N 1
ATOM 781 C CA . ALA A 1 147 ? 24.778 24.229 -16.475 1.00 25.77 147 ALA A CA 1
ATOM 782 C C . ALA A 1 147 ? 23.830 23.045 -16.698 1.00 25.77 147 ALA A C 1
ATOM 783 O O . ALA A 1 147 ? 23.977 22.372 -17.719 1.00 24.99 147 ALA A O 1
ATOM 785 N N . LEU A 1 148 ? 22.883 22.818 -15.779 1.00 25.02 148 LEU A N 1
ATOM 786 C CA . LEU A 1 148 ? 21.826 21.807 -15.921 1.00 26.26 148 LEU A CA 1
ATOM 787 C C . LEU A 1 148 ? 20.981 21.987 -17.173 1.00 27.06 148 LEU A C 1
ATOM 788 O O . LEU A 1 148 ? 20.701 21.028 -17.902 1.00 26.08 148 LEU A O 1
ATOM 793 N N . LEU A 1 149 ? 20.562 23.216 -17.444 1.00 27.90 149 LEU A N 1
ATOM 794 C CA . LEU A 1 149 ? 19.824 23.479 -18.684 1.00 27.75 149 LEU A CA 1
ATOM 795 C C . LEU A 1 149 ? 20.675 23.194 -19.923 1.00 27.94 149 LEU A C 1
ATOM 796 O O . LEU A 1 149 ? 20.174 22.711 -20.969 1.00 27.36 149 LEU A O 1
ATOM 801 N N . SER A 1 150 ? 21.948 23.517 -19.832 1.00 26.35 150 SER A N 1
ATOM 802 C CA . SER A 1 150 ? 22.811 23.272 -20.945 1.00 28.63 150 SER A CA 1
ATOM 803 C C . SER A 1 150 ? 23.039 21.743 -21.144 1.00 27.99 150 SER A C 1
ATOM 804 O O . SER A 1 150 ? 23.157 21.268 -22.276 1.00 28.15 150 SER A O 1
ATOM 807 N N . ILE A 1 151 ? 23.068 20.975 -20.044 1.00 28.42 151 ILE A N 1
ATOM 808 C CA . ILE A 1 151 ? 23.167 19.519 -20.134 1.00 27.99 151 ILE A CA 1
ATOM 809 C C . ILE A 1 151 ? 21.858 18.965 -20.748 1.00 29.94 151 ILE A C 1
ATOM 810 O O . ILE A 1 151 ? 21.830 18.057 -21.574 1.00 30.04 151 ILE A O 1
ATOM 815 N N . GLN A 1 152 ? 20.750 19.543 -20.348 1.00 31.84 152 GLN A N 1
ATOM 816 C CA . GLN A 1 152 ? 19.489 19.104 -20.884 1.00 33.04 152 GLN A CA 1
ATOM 817 C C . GLN A 1 152 ? 19.409 19.387 -22.384 1.00 33.62 152 GLN A C 1
ATOM 818 O O . GLN A 1 152 ? 18.837 18.597 -23.114 1.00 35.02 152 GLN A O 1
ATOM 824 N N . ALA A 1 153 ? 20.010 20.492 -22.854 1.00 34.58 153 ALA A N 1
ATOM 825 C CA . ALA A 1 153 ? 20.007 20.832 -24.265 1.00 33.61 153 ALA A CA 1
ATOM 826 C C . ALA A 1 153 ? 20.905 19.887 -25.022 1.00 34.49 153 ALA A C 1
ATOM 827 O O . ALA A 1 153 ? 20.596 19.543 -26.174 1.00 34.20 153 ALA A O 1
ATOM 829 N N . MET A 1 154 ? 22.028 19.502 -24.413 1.00 33.67 154 MET A N 1
ATOM 830 C CA . MET A 1 154 ? 22.924 18.505 -24.989 1.00 36.09 154 MET A CA 1
ATOM 831 C C . MET A 1 154 ? 22.195 17.126 -25.249 1.00 35.43 154 MET A C 1
ATOM 832 O O . MET A 1 154 ? 22.412 16.471 -26.259 1.00 36.04 154 MET A O 1
ATOM 837 N N . LEU A 1 155 ? 21.308 16.708 -24.354 1.00 36.08 155 LEU A N 1
ATOM 838 C CA . LEU A 1 155 ? 20.446 15.543 -24.576 1.00 37.36 155 LEU A CA 1
ATOM 839 C C . LEU A 1 155 ? 19.545 15.706 -25.812 1.00 40.16 155 LEU A C 1
ATOM 840 O O . LEU A 1 155 ? 19.170 14.714 -26.440 1.00 41.71 155 LEU A O 1
ATOM 845 N N . ALA A 1 156 ? 19.166 16.944 -26.132 1.00 42.36 156 ALA A N 1
ATOM 846 C CA . ALA A 1 156 ? 18.367 17.219 -27.331 1.00 44.73 156 ALA A CA 1
ATOM 847 C C . ALA A 1 156 ? 19.208 17.386 -28.619 1.00 46.40 156 ALA A C 1
ATOM 848 O O . ALA A 1 156 ? 18.666 17.420 -29.715 1.00 47.23 156 ALA A O 1
ATOM 850 N N . ASP A 1 157 ? 20.530 17.462 -28.489 1.00 48.68 157 ASP A N 1
ATOM 851 C CA . ASP A 1 157 ? 21.369 17.638 -29.649 1.00 50.60 157 ASP A CA 1
ATOM 852 C C . ASP A 1 157 ? 22.667 16.854 -29.557 1.00 50.99 157 ASP A C 1
ATOM 853 O O . ASP A 1 157 ? 23.728 17.423 -29.371 1.00 51.43 157 ASP A O 1
ATOM 858 N N . PRO A 1 158 ? 22.573 15.513 -29.684 1.00 51.62 158 PRO A N 1
ATOM 859 C CA . PRO A 1 158 ? 23.715 14.612 -29.684 1.00 52.52 158 PRO A CA 1
ATOM 860 C C . PRO A 1 158 ? 24.704 14.884 -30.826 1.00 53.82 158 PRO A C 1
ATOM 861 O O . PRO A 1 158 ? 24.290 15.120 -31.974 1.00 54.46 158 PRO A O 1
ATOM 865 N N . VAL A 1 159 ? 25.991 14.844 -30.490 1.00 54.44 159 VAL A N 1
ATOM 866 C CA . VAL A 1 159 ? 27.088 15.146 -31.405 1.00 55.54 159 VAL A CA 1
ATOM 867 C C . VAL A 1 159 ? 28.063 13.969 -31.494 1.00 56.25 159 VAL A C 1
ATOM 868 O O . VAL A 1 159 ? 28.917 13.776 -30.620 1.00 56.34 159 VAL A O 1
ATOM 872 N N . PRO A 1 160 ? 27.912 13.144 -32.540 1.00 57.58 160 PRO A N 1
ATOM 873 C CA . PRO A 1 160 ? 28.815 12.006 -32.795 1.00 58.60 160 PRO A CA 1
ATOM 874 C C . PRO A 1 160 ? 30.238 12.460 -32.924 1.00 59.52 160 PRO A C 1
ATOM 875 O O . PRO A 1 160 ? 31.160 11.816 -32.389 1.00 59.16 160 PRO A O 1
ATOM 879 N N . THR A 1 161 ? 30.369 13.591 -33.633 1.00 61.20 161 THR A N 1
ATOM 880 C CA . THR A 1 161 ? 31.631 14.206 -34.104 1.00 62.00 161 THR A CA 1
ATOM 881 C C . THR A 1 161 ? 32.685 14.383 -33.013 1.00 62.21 161 THR A C 1
ATOM 882 O O . THR A 1 161 ? 33.889 14.225 -33.269 1.00 62.63 161 THR A O 1
ATOM 886 N N . ASP A 1 162 ? 32.231 14.721 -31.803 1.00 62.31 162 ASP A N 1
ATOM 887 C CA . ASP A 1 162 ? 33.133 15.045 -30.701 1.00 62.11 162 ASP A CA 1
ATOM 888 C C . ASP A 1 162 ? 32.640 14.419 -29.426 1.00 61.15 162 ASP A C 1
ATOM 889 O O . ASP A 1 162 ? 32.024 15.128 -28.618 1.00 61.71 162 ASP A O 1
ATOM 894 N N . PRO A 1 163 ? 32.930 13.105 -29.221 1.00 60.10 163 PRO A N 1
ATOM 895 C CA . PRO A 1 163 ? 32.243 12.252 -28.236 1.00 58.24 163 PRO A CA 1
ATOM 896 C C . PRO A 1 163 ? 33.042 11.861 -26.986 1.00 56.02 163 PRO A C 1
ATOM 897 O O . PRO A 1 163 ? 34.268 11.788 -27.043 1.00 56.50 163 PRO A O 1
ATOM 901 N N . GLN A 1 164 ? 32.330 11.585 -25.891 1.00 53.17 164 GLN A N 1
ATOM 902 C CA . GLN A 1 164 ? 32.894 11.066 -24.636 1.00 51.19 164 GLN A CA 1
ATOM 903 C C . GLN A 1 164 ? 32.862 9.555 -24.605 1.00 50.35 164 GLN A C 1
ATOM 904 O O . GLN A 1 164 ? 33.528 8.910 -23.776 1.00 50.76 164 GLN A O 1
ATOM 910 N N . ASP A 1 165 ? 32.021 8.988 -25.452 1.00 48.35 165 ASP A N 1
ATOM 911 C CA . ASP A 1 165 ? 31.937 7.547 -25.539 1.00 47.73 165 ASP A CA 1
ATOM 912 C C . ASP A 1 165 ? 32.134 7.105 -27.007 1.00 47.30 165 ASP A C 1
ATOM 913 O O . ASP A 1 165 ? 31.282 7.359 -27.890 1.00 46.07 165 ASP A O 1
ATOM 918 N N . ALA A 1 166 ? 33.291 6.482 -27.244 1.00 47.49 166 ALA A N 1
ATOM 919 C CA . ALA A 1 166 ? 33.703 6.003 -28.587 1.00 48.12 166 ALA A CA 1
ATOM 920 C C . ALA A 1 166 ? 32.691 5.016 -29.152 1.00 47.64 166 ALA A C 1
ATOM 921 O O . ALA A 1 166 ? 32.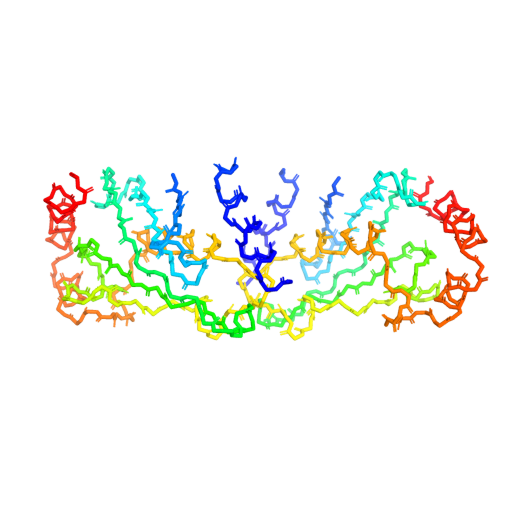211 5.185 -30.286 1.00 47.88 166 ALA A O 1
ATOM 923 N N . GLU A 1 167 ? 32.321 4.025 -28.327 1.00 47.55 167 GLU A N 1
ATOM 924 C CA . GLU A 1 167 ? 31.371 2.988 -28.766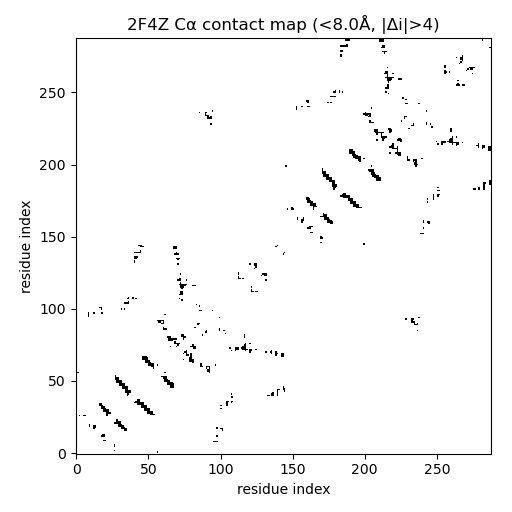 1.00 47.63 167 GLU A CA 1
ATOM 925 C C . GLU A 1 167 ? 30.001 3.546 -29.117 1.00 45.97 167 GLU A C 1
ATOM 926 O O . GLU A 1 167 ? 29.414 3.179 -30.1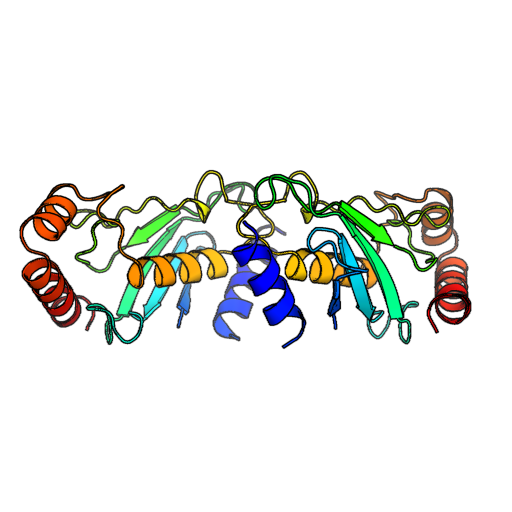49 1.00 46.19 167 GLU A O 1
ATOM 932 N N . VAL A 1 168 ? 29.501 4.485 -28.310 1.00 43.60 168 VAL A N 1
ATOM 933 C CA . VAL A 1 168 ? 28.203 5.092 -28.611 1.00 41.03 168 VAL A CA 1
ATOM 934 C C . VAL A 1 168 ? 28.255 5.911 -29.881 1.00 41.69 168 VAL A C 1
ATOM 935 O O . VAL A 1 168 ? 27.277 5.926 -30.672 1.00 40.69 168 VAL A O 1
ATOM 939 N N . ALA A 1 169 ? 29.350 6.674 -30.033 1.00 42.18 169 ALA A N 1
ATOM 940 C CA . ALA A 1 169 ? 29.571 7.411 -31.263 1.00 43.43 169 ALA A CA 1
ATOM 941 C C . ALA A 1 169 ? 29.687 6.416 -32.442 1.00 44.17 169 ALA A C 1
ATOM 942 O O . ALA A 1 169 ? 29.061 6.608 -33.459 1.00 43.14 169 ALA A O 1
ATOM 944 N N . LYS A 1 170 ? 30.490 5.364 -32.303 1.00 45.90 170 LYS A N 1
ATOM 945 C CA . LYS A 1 170 ? 30.597 4.374 -33.393 1.00 47.90 170 LYS A CA 1
ATOM 946 C C . LYS A 1 170 ? 29.234 3.874 -33.881 1.00 48.57 170 LYS A C 1
ATOM 947 O O . LYS A 1 170 ? 28.959 3.857 -35.100 1.00 48.82 170 LYS A O 1
ATOM 953 N N . MET A 1 171 ? 28.369 3.489 -32.928 1.00 48.61 171 MET A N 1
ATOM 954 C CA . MET A 1 171 ? 27.024 3.012 -33.258 1.00 48.02 171 MET A CA 1
ATOM 955 C C . MET A 1 171 ? 26.161 4.057 -33.937 1.00 48.18 171 MET A C 1
ATOM 956 O O . MET A 1 171 ? 25.252 3.748 -34.680 1.00 48.41 171 MET A O 1
ATOM 961 N N . MET A 1 172 ? 26.403 5.314 -33.634 1.00 48.90 172 MET A N 1
ATOM 962 C CA . MET A 1 172 ? 25.488 6.359 -34.062 1.00 50.03 172 MET A CA 1
ATOM 963 C C . MET A 1 172 ? 25.763 6.679 -35.541 1.00 51.14 172 MET A C 1
ATOM 964 O O . MET A 1 172 ? 24.923 7.261 -36.256 1.00 50.96 172 MET A O 1
ATOM 969 N N . ILE A 1 173 ? 26.970 6.298 -35.958 1.00 52.06 173 ILE A N 1
ATOM 970 C CA . ILE A 1 173 ? 27.472 6.489 -37.328 1.00 53.59 173 ILE A CA 1
ATOM 971 C C . ILE A 1 173 ? 27.008 5.272 -38.191 1.00 53.16 173 ILE A C 1
ATOM 972 O O . ILE A 1 173 ? 26.178 5.415 -39.101 1.00 54.34 173 ILE A O 1
ATOM 977 N N . GLU A 1 174 ? 27.514 4.089 -37.854 1.00 52.24 174 GLU A N 1
ATOM 978 C CA . GLU A 1 174 ? 27.098 2.815 -38.439 1.00 51.15 174 GLU A CA 1
ATOM 979 C C . GLU A 1 174 ? 25.562 2.580 -38.496 1.00 49.75 174 GLU A C 1
ATOM 980 O O . GLU A 1 174 ? 24.990 2.149 -39.538 1.00 50.61 174 GLU A O 1
ATOM 986 N N . ASN A 1 175 ? 24.873 2.864 -37.389 1.00 46.17 175 ASN A N 1
ATOM 987 C CA . ASN A 1 175 ? 23.496 2.461 -37.286 1.00 42.50 175 ASN A CA 1
ATOM 988 C C . ASN A 1 175 ? 22.790 3.379 -36.325 1.00 42.50 175 ASN A C 1
ATOM 989 O O . ASN A 1 175 ? 22.635 3.070 -35.121 1.00 40.78 175 ASN A O 1
ATOM 994 N N . HIS A 1 176 ? 22.322 4.487 -36.900 1.00 41.11 176 HIS A N 1
ATOM 995 C CA . HIS A 1 176 ? 21.685 5.521 -36.146 1.00 40.65 176 HIS A CA 1
ATOM 996 C C . HIS A 1 176 ? 20.349 5.100 -35.562 1.00 40.11 176 HIS A C 1
ATOM 997 O O . HIS A 1 176 ? 20.064 5.439 -34.420 1.00 41.17 176 HIS A O 1
ATOM 1004 N N . PRO A 1 177 ? 19.483 4.420 -36.351 1.00 39.15 177 PRO A N 1
ATOM 1005 C CA . PRO A 1 177 ? 18.210 3.980 -35.738 1.00 37.32 177 PRO A CA 1
ATOM 1006 C C . PRO A 1 177 ? 18.378 2.990 -34.548 1.00 35.88 177 PRO A C 1
ATOM 1007 O O . PRO A 1 177 ? 17.522 2.953 -33.693 1.00 35.46 177 PRO A O 1
ATOM 1011 N N . LEU A 1 178 ? 19.474 2.226 -34.522 1.00 34.95 178 LEU A N 1
ATOM 1012 C CA . LEU A 1 178 ? 19.816 1.379 -33.395 1.00 34.53 178 LEU A CA 1
ATOM 1013 C C . LEU A 1 178 ? 20.262 2.248 -32.181 1.00 34.70 178 LEU A C 1
ATOM 1014 O O . LEU A 1 178 ? 19.912 1.926 -31.044 1.00 33.27 178 LEU A O 1
ATOM 1019 N N . PHE A 1 179 ? 21.014 3.329 -32.441 1.00 34.50 179 PHE A N 1
ATOM 1020 C CA . PHE A 1 179 ? 21.465 4.225 -31.399 1.00 33.46 179 PHE A CA 1
ATOM 1021 C C . PHE A 1 179 ? 20.238 4.743 -30.670 1.00 33.49 179 PHE A C 1
ATOM 1022 O O . PHE A 1 179 ? 20.216 4.756 -29.452 1.00 33.96 179 PHE A O 1
ATOM 1030 N N . VAL A 1 180 ? 19.219 5.152 -31.430 1.00 33.08 180 VAL A N 1
ATOM 1031 C CA . VAL A 1 180 ? 18.029 5.764 -30.881 1.00 32.06 180 VAL A CA 1
ATOM 1032 C C . VAL A 1 180 ? 17.222 4.720 -30.069 1.00 33.31 180 VAL A C 1
ATOM 1033 O O . VAL A 1 180 ? 16.699 5.022 -28.969 1.00 30.43 180 VAL A O 1
ATOM 1037 N N . GLN A 1 181 ? 17.119 3.499 -30.633 1.00 31.67 181 GLN A N 1
ATOM 1038 C CA . GLN A 1 181 ? 16.502 2.368 -29.971 1.00 31.86 181 GLN A CA 1
ATOM 1039 C C . GLN A 1 181 ? 17.180 2.003 -28.636 1.00 29.98 181 GLN A C 1
ATOM 1040 O O . GLN A 1 181 ? 16.504 1.738 -27.645 1.00 29.70 181 GLN A O 1
ATOM 1046 N N . THR A 1 182 ? 18.503 1.923 -28.642 1.00 27.87 182 THR A N 1
ATOM 1047 C CA . THR A 1 182 ? 19.273 1.745 -27.453 1.00 28.47 182 THR A CA 1
ATOM 1048 C C . THR A 1 182 ? 19.012 2.879 -26.413 1.00 29.17 182 THR A C 1
ATOM 1049 O O . THR A 1 182 ? 18.857 2.593 -25.236 1.00 27.62 182 THR A O 1
ATOM 1053 N N . ALA A 1 183 ? 18.914 4.137 -26.881 1.00 28.35 183 ALA A N 1
ATOM 1054 C CA . ALA A 1 183 ? 18.868 5.283 -25.985 1.00 28.39 183 ALA A CA 1
ATOM 1055 C C . ALA A 1 183 ? 17.509 5.254 -25.326 1.00 28.50 183 ALA A C 1
ATOM 1056 O O . ALA A 1 183 ? 17.416 5.439 -24.106 1.00 29.76 183 ALA A O 1
ATOM 1058 N N . LYS A 1 184 ? 16.470 5.004 -26.118 1.00 27.65 184 LYS A N 1
ATOM 1059 C CA . LYS A 1 184 ? 15.132 4.842 -25.591 1.00 29.23 184 LYS A CA 1
ATOM 1060 C C . LYS A 1 184 ? 14.947 3.655 -24.631 1.00 28.57 184 LYS A C 1
ATOM 1061 O O . LYS A 1 184 ? 14.274 3.785 -23.600 1.00 28.84 184 LYS A O 1
ATOM 1067 N N . LEU A 1 185 ? 15.561 2.519 -24.924 1.00 27.41 185 LEU A N 1
ATOM 1068 C CA . LEU A 1 185 ? 15.495 1.379 -24.010 1.00 26.42 185 LEU A CA 1
ATOM 1069 C C . LEU A 1 185 ? 16.261 1.668 -22.711 1.00 26.76 185 LEU A C 1
ATOM 1070 O O . LEU A 1 185 ? 15.795 1.297 -21.626 1.00 26.14 185 LEU A O 1
ATOM 1075 N N . TRP A 1 186 ? 17.454 2.274 -22.812 1.00 26.46 186 TRP A N 1
ATOM 1076 C CA . TRP A 1 186 ? 18.206 2.699 -21.609 1.00 25.76 186 TRP A CA 1
ATOM 1077 C C . TRP A 1 186 ? 17.383 3.672 -20.784 1.00 25.66 186 TRP A C 1
ATOM 1078 O O . TRP A 1 186 ? 17.333 3.540 -19.587 1.00 25.52 186 TRP A O 1
ATOM 1089 N N . THR A 1 187 ? 16.712 4.621 -21.420 1.00 27.30 187 THR A N 1
ATOM 1090 C CA . THR A 1 187 ? 15.776 5.551 -20.717 1.00 29.47 187 THR A CA 1
ATOM 1091 C C . THR A 1 187 ? 14.659 4.773 -19.932 1.00 31.20 187 THR A C 1
ATOM 1092 O O . THR A 1 187 ? 14.419 5.004 -18.724 1.00 30.48 187 THR A O 1
ATOM 1096 N N . GLU A 1 188 ? 14.036 3.801 -20.596 1.00 32.32 188 GLU A N 1
ATOM 1097 C CA . GLU A 1 188 ? 12.918 3.044 -20.029 1.00 34.54 188 GLU A CA 1
ATOM 1098 C C . GLU A 1 188 ? 13.421 2.168 -18.926 1.00 33.74 188 GLU A C 1
ATOM 1099 O O . GLU A 1 188 ? 12.753 1.997 -17.936 1.00 34.88 188 GLU A O 1
ATOM 1105 N N . THR A 1 189 ? 14.640 1.684 -19.067 1.00 32.01 189 THR A N 1
ATOM 1106 C CA . THR A 1 189 ? 15.225 0.767 -18.140 1.00 32.34 189 THR A CA 1
ATOM 1107 C C . THR A 1 189 ? 15.817 1.444 -16.886 1.00 32.53 189 THR A C 1
ATOM 1108 O O . THR A 1 189 ? 15.612 0.967 -15.786 1.00 31.67 189 THR A O 1
ATOM 1112 N N . PHE A 1 190 ? 16.554 2.533 -17.068 1.00 31.82 190 PHE A N 1
ATOM 1113 C CA . PHE A 1 190 ? 17.356 3.131 -16.005 1.00 31.78 190 PHE A CA 1
ATOM 1114 C C . PHE A 1 190 ? 16.910 4.491 -15.531 1.00 31.97 190 PHE A C 1
ATOM 1115 O O . PHE A 1 190 ? 17.390 4.951 -14.492 1.00 33.37 190 PHE A O 1
ATOM 1123 N N . ALA A 1 191 ? 16.026 5.147 -16.258 1.00 31.91 191 ALA A N 1
ATOM 1124 C CA . ALA A 1 191 ? 15.730 6.549 -15.992 1.00 33.28 191 ALA A CA 1
ATOM 1125 C C . ALA A 1 191 ? 14.252 6.715 -15.678 1.00 35.04 191 ALA A C 1
ATOM 1126 O O . ALA A 1 191 ? 13.677 7.802 -15.787 1.00 33.28 191 ALA A O 1
ATOM 1128 N N . LYS A 1 192 ? 13.623 5.596 -15.332 1.00 38.96 192 LYS A N 1
ATOM 1129 C CA . LYS A 1 192 ? 12.130 5.496 -15.259 1.00 41.90 192 LYS A CA 1
ATOM 1130 C C . LYS A 1 192 ? 11.737 4.533 -14.163 1.00 43.12 192 LYS A C 1
ATOM 1131 O O . LYS A 1 192 ? 11.921 4.867 -12.983 1.00 45.92 192 LYS A O 1
ATOM 1137 N N . GLU B 1 33 ? 26.781 33.305 -37.099 1.00 50.26 33 GLU B N 1
ATOM 1138 C CA . GLU B 1 33 ? 27.125 34.587 -36.385 1.00 50.85 33 GLU B CA 1
ATOM 1139 C C . GLU B 1 33 ? 25.978 35.638 -36.432 1.00 50.44 33 GLU B C 1
ATOM 1140 O O . GLU B 1 33 ? 25.580 36.217 -35.388 1.00 50.20 33 GLU B O 1
ATOM 1146 N N . GLN B 1 34 ? 25.482 35.886 -37.652 1.00 48.46 34 GLN B N 1
ATOM 1147 C CA . GLN B 1 34 ? 24.315 36.719 -37.891 1.00 46.16 34 GLN B CA 1
ATOM 1148 C C . GLN B 1 34 ? 23.120 36.046 -37.248 1.00 43.36 34 GLN B C 1
ATOM 1149 O O . GLN B 1 34 ? 22.329 36.718 -36.602 1.00 43.03 34 GLN B O 1
ATOM 1155 N N . ALA B 1 35 ? 23.008 34.723 -37.388 1.00 40.80 35 ALA B N 1
ATOM 1156 C CA . ALA B 1 35 ? 21.832 34.024 -36.878 1.00 39.60 35 ALA B CA 1
ATOM 1157 C C . ALA B 1 35 ? 21.750 34.121 -35.354 1.00 37.70 35 ALA B C 1
ATOM 1158 O O . ALA B 1 35 ? 20.658 34.217 -34.789 1.00 37.37 35 ALA B O 1
ATOM 1160 N N . ARG B 1 36 ? 22.913 34.130 -34.697 1.00 36.16 36 ARG B N 1
ATOM 1161 C CA . ARG B 1 36 ? 22.947 34.309 -33.232 1.00 35.23 36 ARG B CA 1
ATOM 1162 C C . ARG B 1 36 ? 22.418 35.702 -32.820 1.00 32.72 36 ARG B C 1
ATOM 1163 O O . ARG B 1 36 ? 21.507 35.787 -32.017 1.00 32.62 36 ARG B O 1
ATOM 1171 N N . LEU B 1 37 ? 22.952 36.761 -33.407 1.00 31.66 37 LEU B N 1
ATOM 1172 C CA . LEU B 1 37 ? 22.471 38.108 -33.099 1.00 32.05 37 LEU B CA 1
ATOM 1173 C C . LEU B 1 37 ? 20.978 38.335 -33.398 1.00 32.84 37 LEU B C 1
ATOM 1174 O O . LEU B 1 37 ? 20.238 38.935 -32.587 1.00 31.68 37 LEU B O 1
ATOM 1179 N N . LEU B 1 38 ? 20.543 37.848 -34.566 1.00 33.68 38 LEU B N 1
ATOM 1180 C CA . LEU B 1 38 ? 19.103 37.919 -34.971 1.00 34.00 38 LEU B CA 1
ATOM 1181 C C . LEU B 1 38 ? 18.216 37.163 -34.004 1.00 33.15 38 LEU B C 1
ATOM 1182 O O . LEU B 1 38 ? 17.202 37.674 -33.575 1.00 34.61 38 LEU B O 1
ATOM 1187 N N . LYS B 1 39 ? 18.625 35.980 -33.592 1.00 33.63 39 LYS B N 1
ATOM 1188 C CA . LYS B 1 39 ? 17.898 35.283 -32.533 1.00 34.85 39 LYS B CA 1
ATOM 1189 C C . LYS B 1 39 ? 17.898 36.034 -31.186 1.00 34.19 39 LYS B C 1
ATOM 1190 O O . LYS B 1 39 ? 16.852 36.166 -30.542 1.00 34.32 39 LYS B O 1
ATOM 1196 N N . GLU B 1 40 ? 19.057 36.532 -30.752 1.00 33.00 40 GLU B N 1
ATOM 1197 C CA . GLU B 1 40 ? 19.111 37.265 -29.476 1.00 32.49 40 GLU B CA 1
ATOM 1198 C C . GLU B 1 40 ? 18.192 38.481 -29.542 1.00 33.69 40 GLU B C 1
ATOM 1199 O O . GLU B 1 40 ? 17.465 38.742 -28.577 1.00 32.24 40 GLU B O 1
ATOM 1205 N N . LEU B 1 41 ? 18.246 39.215 -30.663 1.00 35.80 41 LEU B N 1
ATOM 1206 C CA . LEU B 1 41 ? 17.466 40.433 -30.842 1.00 39.90 41 LEU B CA 1
ATOM 1207 C C . LEU B 1 41 ? 15.949 40.144 -30.764 1.00 42.59 41 LEU B C 1
ATOM 1208 O O . LEU B 1 41 ? 15.188 40.889 -30.117 1.00 43.93 41 LEU B O 1
ATOM 1213 N N . ALA B 1 42 ? 15.517 39.057 -31.400 1.00 45.60 42 ALA B N 1
ATOM 1214 C CA . ALA B 1 42 ? 14.121 38.638 -31.371 1.00 47.93 42 ALA B CA 1
ATOM 1215 C C . ALA B 1 42 ? 13.751 38.349 -29.940 1.00 49.67 42 ALA B C 1
ATOM 1216 O O . ALA B 1 42 ? 12.860 38.991 -29.410 1.00 50.74 42 ALA B O 1
ATOM 1218 N N . ASP B 1 43 ? 14.459 37.411 -29.303 1.00 51.31 43 ASP B N 1
ATOM 1219 C CA . ASP B 1 43 ? 14.193 37.053 -27.903 1.00 53.18 43 ASP B CA 1
ATOM 1220 C C . ASP B 1 43 ? 14.099 38.231 -26.944 1.00 53.18 43 ASP B C 1
ATOM 1221 O O . ASP B 1 43 ? 13.197 38.265 -26.090 1.00 53.11 43 ASP B O 1
ATOM 1226 N N . ILE B 1 44 ? 15.000 39.200 -27.109 1.00 53.62 44 ILE B N 1
ATOM 1227 C CA . ILE B 1 44 ? 14.990 40.418 -26.307 1.00 54.92 44 ILE B CA 1
ATOM 1228 C C . ILE B 1 44 ? 13.637 41.115 -26.461 1.00 55.74 44 ILE B C 1
ATOM 1229 O O . ILE B 1 44 ? 12.959 41.407 -25.468 1.00 55.61 44 ILE B O 1
ATOM 1234 N N . GLN B 1 45 ? 13.242 41.332 -27.706 1.00 57.04 45 GLN B N 1
ATOM 1235 C CA . GLN B 1 45 ? 11.987 42.031 -28.040 1.00 58.95 45 GLN B CA 1
ATOM 1236 C C . GLN B 1 45 ? 10.680 41.291 -27.641 1.00 59.52 45 GLN B C 1
ATOM 1237 O O . GLN B 1 45 ? 9.714 41.959 -27.246 1.00 59.89 45 GLN B O 1
ATOM 1243 N N . GLN B 1 46 ? 10.674 39.947 -27.688 1.00 60.73 46 GLN B N 1
ATOM 1244 C CA . GLN B 1 46 ? 9.492 39.115 -27.295 1.00 61.69 46 GLN B CA 1
ATOM 1245 C C . GLN B 1 46 ? 9.052 39.357 -25.859 1.00 62.12 46 GLN B C 1
ATOM 1246 O O . GLN B 1 46 ? 9.873 39.296 -24.942 1.00 62.79 46 GLN B O 1
ATOM 1252 N N . GLY B 1 64 ? 11.474 46.665 -17.751 1.00 38.98 64 GLY B N 1
ATOM 1253 C CA . GLY B 1 64 ? 12.658 45.794 -17.779 1.00 36.60 64 GLY B CA 1
ATOM 1254 C C . GLY B 1 64 ? 13.678 46.338 -18.772 1.00 35.92 64 GLY B C 1
ATOM 1255 O O . GLY B 1 64 ? 14.095 47.514 -18.695 1.00 33.88 64 GLY B O 1
ATOM 1256 N N . VAL B 1 65 ? 14.065 45.493 -19.727 1.00 34.92 65 VAL B N 1
ATOM 1257 C CA . VAL B 1 65 ? 15.149 45.846 -20.643 1.00 34.10 65 VAL B CA 1
ATOM 1258 C C . VAL B 1 65 ? 14.788 45.481 -22.073 1.00 33.80 65 VAL B C 1
ATOM 1259 O O . VAL B 1 65 ? 14.021 44.533 -22.318 1.00 34.79 65 VAL B O 1
ATOM 1263 N N . SER B 1 66 ? 15.304 46.248 -23.014 1.00 32.01 66 SER B N 1
ATOM 1264 C CA . SER B 1 66 ? 15.084 45.932 -24.421 1.00 32.53 66 SER B CA 1
ATOM 1265 C C . SER B 1 66 ? 16.198 46.467 -25.266 1.00 30.70 66 SER B C 1
ATOM 1266 O O . SER B 1 66 ? 17.042 47.154 -24.759 1.00 28.99 66 SER B O 1
ATOM 1269 N N . ALA B 1 67 ? 16.163 46.171 -26.574 1.00 31.10 67 ALA B N 1
ATOM 1270 C CA . ALA B 1 67 ? 17.111 46.721 -27.538 1.00 31.38 67 ALA B CA 1
ATOM 1271 C C . ALA B 1 67 ? 16.535 46.758 -28.963 1.00 32.00 67 ALA B C 1
ATOM 1272 O O . ALA B 1 67 ? 15.553 46.083 -29.295 1.00 30.79 67 ALA B O 1
ATOM 1274 N N . GLN B 1 68 ? 17.180 47.527 -29.817 1.00 31.34 68 GLN B N 1
ATOM 1275 C CA . GLN B 1 68 ? 16.798 47.509 -31.187 1.00 32.95 68 GLN B CA 1
ATOM 1276 C C . GLN B 1 68 ? 18.010 47.834 -31.967 1.00 32.34 68 GLN B C 1
ATOM 1277 O O . GLN B 1 68 ? 18.884 48.532 -31.470 1.00 31.24 68 GLN B O 1
ATOM 1283 N N . ILE B 1 69 ? 18.047 47.381 -33.209 1.00 32.51 69 ILE B N 1
ATOM 1284 C CA . ILE B 1 69 ? 19.093 47.797 -34.158 1.00 33.87 69 ILE B CA 1
ATOM 1285 C C . ILE B 1 69 ? 19.030 49.334 -34.397 1.00 34.37 69 ILE B C 1
ATOM 1286 O O . ILE B 1 69 ? 17.957 49.925 -34.398 1.00 34.09 69 ILE B O 1
ATOM 1291 N N . VAL B 1 70 ? 20.182 49.987 -34.570 1.00 34.76 70 VAL B N 1
ATOM 1292 C CA . VAL B 1 70 ? 20.235 51.447 -34.650 1.00 36.08 70 VAL B CA 1
ATOM 1293 C C . VAL B 1 70 ? 19.772 51.937 -36.076 1.00 36.09 70 VAL B C 1
ATOM 1294 O O . VAL B 1 70 ? 18.959 52.885 -36.222 1.00 37.14 70 VAL B O 1
ATOM 1298 N N . GLY B 1 71 ? 20.325 51.315 -37.111 1.00 34.86 71 GLY B N 1
ATOM 1299 C CA . GLY B 1 71 ? 20.048 51.706 -38.494 1.00 33.84 71 GLY B CA 1
ATOM 1300 C C . GLY B 1 71 ? 19.882 50.450 -39.324 1.00 32.71 71 GLY B C 1
ATOM 1301 O O . GLY B 1 71 ? 18.843 49.830 -39.300 1.00 31.42 71 GLY B O 1
ATOM 1302 N N . GLY B 1 72 ? 20.941 50.047 -40.009 1.00 33.54 72 GLY B N 1
ATOM 1303 C CA . GLY B 1 72 ? 20.906 48.832 -40.810 1.00 34.33 72 GLY B CA 1
ATOM 1304 C C . GLY B 1 72 ? 22.018 47.871 -40.455 1.00 35.83 72 GLY B C 1
ATOM 1305 O O . GLY B 1 72 ? 22.168 46.814 -41.098 1.00 35.53 72 GLY B O 1
ATOM 1306 N N . ASP B 1 73 ? 22.819 48.257 -39.452 1.00 35.84 73 ASP B N 1
ATOM 1307 C CA . ASP B 1 73 ? 23.942 47.430 -38.948 1.00 35.13 73 ASP B CA 1
ATOM 1308 C C . ASP B 1 73 ? 23.512 46.580 -37.753 1.00 34.16 73 ASP B C 1
ATOM 1309 O O . ASP B 1 73 ? 23.178 47.093 -36.667 1.00 32.62 73 ASP B O 1
ATOM 1314 N N . ILE B 1 74 ? 23.493 45.265 -37.951 1.00 34.26 74 ILE B N 1
ATOM 1315 C CA . ILE B 1 74 ? 22.989 44.409 -36.887 1.00 34.93 74 ILE B CA 1
ATOM 1316 C C . ILE B 1 74 ? 24.023 44.214 -35.759 1.00 33.29 74 ILE B C 1
ATOM 1317 O O . ILE B 1 74 ? 23.689 43.685 -34.715 1.00 33.21 74 ILE B O 1
ATOM 1322 N N . HIS B 1 75 ? 25.234 44.728 -35.971 1.00 31.67 75 HIS B N 1
ATOM 1323 C CA . HIS B 1 75 ? 26.246 44.815 -34.923 1.00 32.19 75 HIS B CA 1
ATOM 1324 C C . HIS B 1 75 ? 26.192 46.137 -34.145 1.00 31.72 75 HIS B C 1
ATOM 1325 O O . HIS B 1 75 ? 27.124 46.461 -33.435 1.00 30.79 75 HIS B O 1
ATOM 1332 N N . ARG B 1 76 ? 25.146 46.930 -34.363 1.00 30.20 76 ARG B N 1
ATOM 1333 C CA . ARG B 1 76 ? 25.001 48.145 -33.604 1.00 30.79 76 ARG B CA 1
ATOM 1334 C C . ARG B 1 76 ? 23.571 48.285 -33.152 1.00 30.12 76 ARG B C 1
ATOM 1335 O O . ARG B 1 76 ? 22.664 48.377 -33.990 1.00 29.04 76 ARG B O 1
ATOM 1343 N N . TRP B 1 77 ? 23.397 48.215 -31.827 1.00 28.22 77 TRP B N 1
ATOM 1344 C CA . TRP B 1 77 ? 22.107 48.306 -31.202 1.00 27.13 77 TRP B CA 1
ATOM 1345 C C . TRP B 1 77 ? 22.042 49.485 -30.238 1.00 27.98 77 TRP B C 1
ATOM 1346 O O . TRP B 1 77 ? 23.044 50.059 -29.806 1.00 25.61 77 TRP B O 1
ATOM 1357 N N . ARG B 1 78 ? 20.799 49.816 -29.911 1.00 27.37 78 ARG B N 1
ATOM 1358 C CA . ARG B 1 78 ? 20.452 50.790 -28.957 1.00 29.69 78 ARG B CA 1
ATOM 1359 C C . ARG B 1 78 ? 19.867 49.876 -27.883 1.00 28.75 78 ARG B C 1
ATOM 1360 O O . ARG B 1 78 ? 19.127 48.949 -28.196 1.00 28.18 78 ARG B O 1
ATOM 1368 N N . GLY B 1 79 ? 20.255 50.082 -26.628 1.00 27.77 79 GLY B N 1
ATOM 1369 C CA . GLY B 1 79 ? 19.716 49.283 -25.525 1.00 27.28 79 GLY B CA 1
ATOM 1370 C C . GLY B 1 79 ? 18.839 50.198 -24.681 1.00 27.32 79 GLY B C 1
ATOM 1371 O O . GLY B 1 79 ? 19.054 51.393 -24.618 1.00 26.94 79 GLY B O 1
ATOM 1372 N N . PHE B 1 80 ? 17.883 49.629 -23.983 1.00 28.86 80 PHE B N 1
ATOM 1373 C CA . PHE B 1 80 ? 16.972 50.424 -23.165 1.00 30.83 80 PHE B CA 1
ATOM 1374 C C . PHE B 1 80 ? 16.811 49.739 -21.855 1.00 30.06 80 PHE B C 1
ATOM 1375 O O . PHE B 1 80 ? 16.596 48.531 -21.811 1.00 30.39 80 PHE B O 1
ATOM 1383 N N . ILE B 1 81 ? 16.919 50.511 -20.786 1.00 29.72 81 ILE B N 1
ATOM 1384 C CA . ILE B 1 81 ? 16.799 49.987 -19.429 1.00 29.74 81 ILE B CA 1
ATOM 1385 C C . ILE B 1 81 ? 15.891 50.933 -18.603 1.00 29.64 81 ILE B C 1
ATOM 1386 O O . ILE B 1 81 ? 16.114 52.138 -18.593 1.00 29.16 81 ILE B O 1
ATOM 1391 N N . ALA B 1 82 ? 14.932 50.363 -17.887 1.00 29.37 82 ALA B N 1
ATOM 1392 C CA . ALA B 1 82 ? 14.078 51.101 -17.009 1.00 31.42 82 ALA B CA 1
ATOM 1393 C C . ALA B 1 82 ? 14.795 51.261 -15.685 1.00 30.88 82 ALA B C 1
ATOM 1394 O O . ALA B 1 82 ? 15.351 50.316 -15.182 1.00 30.69 82 ALA B O 1
ATOM 1396 N N . GLY B 1 83 ? 14.758 52.453 -15.108 1.00 31.34 83 GLY B N 1
ATOM 1397 C CA . GLY B 1 83 ? 15.383 52.663 -13.790 1.00 32.28 83 GLY B CA 1
ATOM 1398 C C . GLY B 1 83 ? 14.606 51.833 -12.777 1.00 34.39 83 GLY B C 1
ATOM 1399 O O . GLY B 1 83 ? 13.372 51.749 -12.868 1.00 32.43 83 GLY B O 1
ATOM 1400 N N . PRO B 1 84 ? 15.329 51.125 -11.873 1.00 35.57 84 PRO B N 1
ATOM 1401 C CA . PRO B 1 84 ? 14.607 50.258 -10.913 1.00 37.76 84 PRO B CA 1
ATOM 1402 C C . PRO B 1 84 ? 13.802 51.063 -9.890 1.00 39.21 84 PRO B C 1
ATOM 1403 O O . PRO B 1 84 ? 14.134 52.211 -9.597 1.00 38.49 84 PRO B O 1
ATOM 1407 N N . LEU B 1 85 ? 12.761 50.415 -9.377 1.00 41.26 85 LEU B N 1
ATOM 1408 C CA . LEU B 1 85 ? 11.865 50.937 -8.361 1.00 42.65 85 LEU B CA 1
ATOM 1409 C C . LEU B 1 85 ? 12.597 51.100 -7.059 1.00 42.34 85 LEU B C 1
ATOM 1410 O O . LEU B 1 85 ? 13.438 50.279 -6.693 1.00 43.21 85 LEU B O 1
ATOM 1415 N N . GLY B 1 86 ? 12.269 52.164 -6.345 1.00 42.09 86 GLY B N 1
ATOM 1416 C CA . GLY B 1 86 ? 12.846 52.344 -5.050 1.00 40.55 86 GLY B CA 1
ATOM 1417 C C . GLY B 1 86 ? 14.248 52.854 -5.140 1.00 39.46 86 GLY B C 1
ATOM 1418 O O . GLY B 1 86 ? 14.986 52.865 -4.117 1.00 40.29 86 GLY B O 1
ATOM 1419 N N . THR B 1 87 ? 14.646 53.282 -6.338 1.00 37.15 87 THR B N 1
ATOM 1420 C CA . THR B 1 87 ? 15.960 53.880 -6.493 1.00 35.53 87 THR B CA 1
ATOM 1421 C C . THR B 1 87 ? 15.735 55.289 -7.037 1.00 34.91 87 THR B C 1
ATOM 1422 O O . THR B 1 87 ? 14.621 55.592 -7.479 1.00 34.75 87 THR B O 1
ATOM 1426 N N . PRO B 1 88 ? 16.767 56.155 -6.983 1.00 33.39 88 PRO B N 1
ATOM 1427 C CA . PRO B 1 88 ? 16.779 57.497 -7.620 1.00 32.88 88 PRO B CA 1
ATOM 1428 C C . PRO B 1 88 ? 16.482 57.523 -9.126 1.00 32.26 88 PRO B C 1
ATOM 1429 O O . PRO B 1 88 ? 16.132 58.568 -9.644 1.00 33.96 88 PRO B O 1
ATOM 1433 N N . TYR B 1 89 ? 16.625 56.367 -9.794 1.00 31.79 89 TYR B N 1
ATOM 1434 C CA . TYR B 1 89 ? 16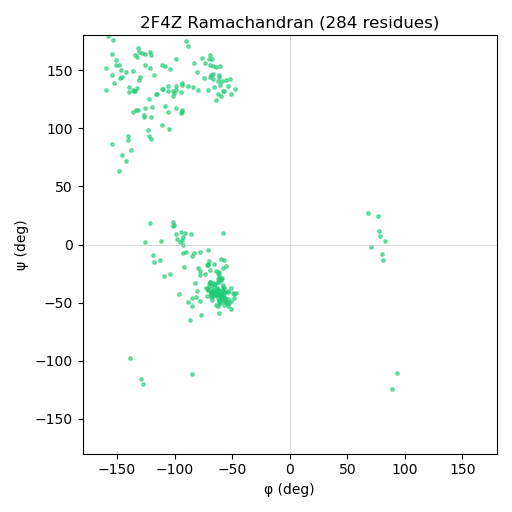.462 56.145 -11.241 1.00 29.54 89 TYR B CA 1
ATOM 1435 C C . TYR B 1 89 ? 15.070 55.715 -11.598 1.00 31.13 89 TYR B C 1
ATOM 1436 O O . TYR B 1 89 ? 14.724 55.634 -12.803 1.00 29.93 89 TYR B O 1
ATOM 1445 N N . GLU B 1 90 ? 14.258 55.465 -10.560 1.00 32.74 90 GLU B N 1
ATOM 1446 C CA . GLU B 1 90 ? 12.826 55.195 -10.738 1.00 34.28 90 GLU B CA 1
ATOM 1447 C C . GLU B 1 90 ? 12.142 56.193 -11.648 1.00 34.78 90 GLU B C 1
ATOM 1448 O O . GLU B 1 90 ? 12.373 57.417 -11.520 1.00 35.70 90 GLU B O 1
ATOM 1454 N N . GLY B 1 91 ? 11.333 55.664 -12.574 1.00 34.69 91 GLY B N 1
ATOM 1455 C CA . GLY B 1 91 ? 10.687 56.435 -13.621 1.00 34.80 91 GLY B CA 1
ATOM 1456 C C . GLY B 1 91 ? 11.546 56.757 -14.843 1.00 35.24 91 GLY B C 1
ATOM 1457 O O . GLY B 1 91 ? 11.021 57.188 -15.871 1.00 35.95 91 GLY B O 1
ATOM 1458 N N . GLY B 1 92 ? 12.865 56.554 -14.747 1.00 34.57 92 GLY B N 1
ATOM 1459 C CA . GLY B 1 92 ? 13.760 56.841 -15.858 1.00 33.20 92 GLY B CA 1
ATOM 1460 C C . GLY B 1 92 ? 13.805 55.768 -16.928 1.00 33.15 92 GLY B C 1
ATOM 1461 O O . GLY B 1 92 ? 13.629 54.591 -16.675 1.00 32.25 92 GLY B O 1
ATOM 1462 N N . HIS B 1 93 ? 14.022 56.216 -18.149 1.00 34.44 93 HIS B N 1
ATOM 1463 C CA . HIS B 1 93 ? 14.310 55.357 -19.270 1.00 35.39 93 HIS B CA 1
ATOM 1464 C C . HIS B 1 93 ? 15.673 55.745 -19.788 1.00 32.85 93 HIS B C 1
ATOM 1465 O O . HIS B 1 93 ? 15.906 56.897 -20.162 1.00 32.75 93 HIS B O 1
ATOM 1472 N N . PHE B 1 94 ? 16.581 54.778 -19.722 1.00 30.68 94 PHE B N 1
ATOM 1473 C CA . PHE B 1 94 ? 17.977 54.968 -20.094 1.00 29.05 94 PHE B CA 1
ATOM 1474 C C . PHE B 1 94 ? 18.297 54.226 -21.355 1.00 28.86 94 PHE B C 1
ATOM 1475 O O . PHE B 1 94 ? 17.915 53.068 -21.517 1.00 29.19 94 PHE B O 1
ATOM 1483 N N . THR B 1 95 ? 18.973 54.931 -22.241 1.00 28.31 95 THR B N 1
ATOM 1484 C CA . THR B 1 95 ? 19.371 54.458 -23.545 1.00 29.18 95 THR B CA 1
ATOM 1485 C C . THR B 1 95 ? 20.852 54.193 -23.470 1.00 28.32 95 THR B C 1
ATOM 1486 O O . THR B 1 95 ? 21.604 55.002 -22.948 1.00 27.94 95 THR B O 1
ATOM 1490 N N . LEU B 1 96 ? 21.256 53.060 -24.044 1.00 27.25 96 LEU B N 1
ATOM 1491 C CA . LEU B 1 96 ? 22.638 52.691 -24.113 1.00 26.58 96 LEU B CA 1
ATOM 1492 C C . LEU B 1 96 ? 23.050 52.505 -25.564 1.00 25.87 96 LEU B C 1
ATOM 1493 O O . LEU B 1 96 ? 22.252 52.159 -26.436 1.00 25.53 96 LEU B O 1
ATOM 1498 N N . ASP B 1 97 ? 24.308 52.739 -25.815 1.00 26.20 97 ASP B N 1
ATOM 1499 C CA . ASP B 1 97 ? 24.920 52.386 -27.074 1.00 26.18 97 ASP B CA 1
ATOM 1500 C C . ASP B 1 97 ? 25.603 50.979 -26.947 1.00 26.05 97 ASP B C 1
ATOM 1501 O O . ASP B 1 97 ? 26.330 50.706 -25.959 1.00 24.96 97 ASP B O 1
ATOM 1506 N N . ILE B 1 98 ? 25.335 50.095 -27.921 1.00 24.15 98 ILE B N 1
ATOM 1507 C CA . ILE B 1 98 ? 25.806 48.686 -27.884 1.00 21.64 98 ILE B CA 1
ATOM 1508 C C . ILE B 1 98 ? 26.568 48.389 -29.202 1.00 24.10 98 ILE B C 1
ATOM 1509 O O . ILE B 1 98 ? 25.978 48.383 -30.282 1.00 22.70 98 ILE B O 1
ATOM 1514 N N . VAL B 1 99 ? 27.879 48.204 -29.104 1.00 24.05 99 VAL B N 1
ATOM 1515 C CA . VAL B 1 99 ? 28.691 47.816 -30.238 1.00 25.21 99 VAL B CA 1
ATOM 1516 C C . VAL B 1 99 ? 29.050 46.338 -30.063 1.00 25.69 99 VAL B C 1
ATOM 1517 O O . VAL B 1 99 ? 29.694 45.968 -29.115 1.00 25.91 99 VAL B O 1
ATOM 1521 N N . ILE B 1 100 ? 28.548 45.496 -30.955 1.00 27.11 100 ILE B N 1
ATOM 1522 C CA . ILE B 1 100 ? 28.825 44.062 -30.980 1.00 28.93 100 ILE B CA 1
ATOM 1523 C C . ILE B 1 100 ? 30.023 43.801 -31.936 1.00 29.65 100 ILE B C 1
ATOM 1524 O O . ILE B 1 100 ? 29.917 44.012 -33.151 1.00 28.87 100 ILE B O 1
ATOM 1529 N N . PRO B 1 101 ? 31.150 43.351 -31.388 1.00 29.30 101 PRO B N 1
ATOM 1530 C CA . PRO B 1 101 ? 32.363 43.221 -32.166 1.00 31.50 101 PRO B CA 1
ATOM 1531 C C . PRO B 1 101 ? 32.278 42.074 -33.219 1.00 31.36 101 PRO B C 1
ATOM 1532 O O . PRO B 1 101 ? 31.402 41.174 -33.102 1.00 31.19 101 PRO B O 1
ATOM 1536 N N . PRO B 1 102 ? 33.185 42.081 -34.223 1.00 33.21 102 PRO B N 1
ATOM 1537 C CA . PRO B 1 102 ? 33.194 41.070 -35.316 1.00 33.68 102 PRO B CA 1
ATOM 1538 C C . PRO B 1 102 ? 33.047 39.601 -34.818 1.00 35.00 102 PRO B C 1
ATOM 1539 O O . PRO B 1 102 ? 32.283 38.783 -35.383 1.00 35.95 102 PRO B O 1
ATOM 1543 N N . ASP B 1 103 ? 33.746 39.313 -33.725 1.00 34.57 103 ASP B N 1
ATOM 1544 C CA . ASP B 1 103 ? 34.003 37.973 -33.238 1.00 34.80 103 ASP B CA 1
ATOM 1545 C C . ASP B 1 103 ? 33.099 37.587 -32.064 1.00 32.82 103 ASP B C 1
ATOM 1546 O O . ASP B 1 103 ? 33.439 36.683 -31.315 1.00 32.20 103 ASP B O 1
ATOM 1551 N N . TYR B 1 104 ? 32.018 38.341 -31.862 1.00 29.20 104 TYR B N 1
ATOM 1552 C CA . TYR B 1 104 ? 30.958 37.995 -30.930 1.00 28.19 104 TYR B CA 1
ATOM 1553 C C . TYR B 1 104 ? 30.495 36.573 -31.359 1.00 29.08 104 TYR B C 1
ATOM 1554 O O . TYR B 1 104 ? 30.399 36.343 -32.547 1.00 29.75 104 TYR B O 1
ATOM 1563 N N . PRO B 1 105 ? 30.159 35.644 -30.401 1.00 28.58 105 PRO B N 1
ATOM 1564 C CA . PRO B 1 105 ? 30.074 35.777 -28.925 1.00 27.24 105 PRO B CA 1
ATOM 1565 C C . PRO B 1 105 ? 31.344 35.572 -28.099 1.00 27.23 105 PRO B C 1
ATOM 1566 O O . PRO B 1 105 ? 31.277 35.564 -26.880 1.00 25.98 105 PRO B O 1
ATOM 1570 N N . TYR B 1 106 ? 32.501 35.467 -28.727 1.00 28.87 106 TYR B N 1
ATOM 1571 C CA . TYR B 1 106 ? 33.723 35.219 -27.960 1.00 30.87 106 TYR B CA 1
ATOM 1572 C C . TYR B 1 106 ? 34.258 36.514 -27.394 1.00 31.32 106 TYR B C 1
ATOM 1573 O O . TYR B 1 106 ? 34.877 36.500 -26.340 1.00 33.49 106 TYR B O 1
ATOM 1582 N N . ASN B 1 107 ? 34.073 37.615 -28.128 1.00 28.86 107 ASN B N 1
ATOM 1583 C CA . ASN B 1 107 ? 34.348 38.927 -27.628 1.00 27.57 107 ASN B CA 1
ATOM 1584 C C . ASN B 1 107 ? 33.030 39.614 -27.150 1.00 26.38 107 ASN B C 1
ATOM 1585 O O . ASN B 1 107 ? 31.951 39.445 -27.804 1.00 26.27 107 ASN B O 1
ATOM 1590 N N . PRO B 1 108 ? 33.061 40.215 -25.930 1.00 23.44 108 PRO B N 1
ATOM 1591 C CA . PRO B 1 108 ? 31.802 40.800 -25.391 1.00 21.84 108 PRO B CA 1
ATOM 1592 C C . PRO B 1 108 ? 31.330 41.990 -26.170 1.00 21.83 108 PRO B C 1
ATOM 1593 O O . PRO B 1 108 ? 32.156 42.689 -26.794 1.00 21.77 108 PRO B O 1
ATOM 1597 N N . PRO B 1 109 ? 30.027 42.314 -26.042 1.00 22.00 109 PRO B N 1
ATOM 1598 C CA . PRO B 1 109 ? 29.608 43.632 -26.528 1.00 23.24 109 PRO B CA 1
ATOM 1599 C C . PRO B 1 109 ? 30.326 44.791 -25.811 1.00 23.64 109 PRO B C 1
ATOM 1600 O O . PRO B 1 109 ? 30.749 44.637 -24.662 1.00 24.26 109 PRO B O 1
ATOM 1604 N N . LYS B 1 110 ? 30.471 45.936 -26.462 1.00 24.72 110 LYS B N 1
ATOM 1605 C CA . LYS B 1 110 ? 30.814 47.168 -25.767 1.00 26.22 110 LYS B CA 1
ATOM 1606 C C . LYS B 1 110 ? 29.580 48.016 -25.573 1.00 25.81 110 LYS B C 1
ATOM 1607 O O . LYS B 1 110 ? 28.822 48.264 -26.546 1.00 25.97 110 LYS B O 1
ATOM 1613 N N . MET B 1 111 ? 29.356 48.429 -24.334 1.00 25.46 111 MET B N 1
ATOM 1614 C CA . MET B 1 111 ? 28.148 49.207 -23.939 1.00 25.38 111 MET B CA 1
ATOM 1615 C C . MET B 1 111 ? 28.530 50.467 -23.134 1.00 26.26 111 MET B C 1
ATOM 1616 O O . MET B 1 111 ? 29.507 50.460 -22.374 1.00 25.51 111 MET B O 1
ATOM 1621 N N . LYS B 1 112 ? 27.779 51.550 -23.341 1.00 26.24 112 LYS B N 1
ATOM 1622 C CA . LYS B 1 112 ? 27.912 52.777 -22.566 1.00 27.63 112 LYS B CA 1
ATOM 1623 C C . LYS B 1 112 ? 26.548 53.443 -22.537 1.00 27.30 112 LYS B C 1
ATOM 1624 O O . LYS B 1 112 ? 25.696 53.166 -23.425 1.00 26.81 112 LYS B O 1
ATOM 1630 N N . PHE B 1 113 ? 26.337 54.313 -21.547 1.00 25.89 113 PHE B N 1
ATOM 1631 C CA . PHE B 1 113 ? 25.038 54.983 -21.392 1.00 26.88 113 PHE B CA 1
ATOM 1632 C C . PHE B 1 113 ? 25.023 56.096 -22.385 1.00 26.80 113 PHE B C 1
ATOM 1633 O O . PHE B 1 113 ? 26.003 56.783 -22.505 1.00 28.31 113 PHE B O 1
ATOM 1641 N N . VAL B 1 114 ? 23.951 56.243 -23.145 1.00 28.88 114 VAL B N 1
ATOM 1642 C CA . VAL B 1 114 ? 23.799 57.466 -23.961 1.00 28.52 114 VAL B CA 1
ATOM 1643 C C . VAL B 1 114 ? 23.157 58.558 -23.054 1.00 28.47 114 VAL B C 1
ATOM 1644 O O . VAL B 1 114 ? 23.669 59.660 -22.943 1.00 28.78 114 VAL B O 1
ATOM 1648 N N . THR B 1 115 ? 22.029 58.233 -22.431 1.00 27.73 115 THR B N 1
ATOM 1649 C CA . THR B 1 115 ? 21.428 59.034 -21.391 1.00 28.35 115 THR B CA 1
ATOM 1650 C C . THR B 1 115 ? 22.453 59.374 -20.299 1.00 29.22 115 THR B C 1
ATOM 1651 O O . THR B 1 115 ? 23.093 58.491 -19.761 1.00 28.93 115 THR B O 1
ATOM 1655 N N . LYS B 1 116 ? 22.545 60.670 -19.957 1.00 29.16 116 LYS B N 1
ATOM 1656 C CA . LYS B 1 116 ? 23.275 61.164 -18.802 1.00 29.61 116 LYS B CA 1
ATOM 1657 C C . LYS B 1 116 ? 22.665 60.598 -17.509 1.00 28.50 116 LYS B C 1
ATOM 1658 O O . LYS B 1 116 ? 21.414 60.458 -17.367 1.00 27.22 116 LYS B O 1
ATOM 1664 N N . ILE B 1 117 ? 23.551 60.250 -16.572 1.00 26.41 117 ILE B N 1
ATOM 1665 C CA . ILE B 1 117 ? 23.098 59.558 -15.364 1.00 25.87 117 ILE B CA 1
ATOM 1666 C C . ILE B 1 117 ? 24.106 59.850 -14.267 1.00 26.61 117 ILE B C 1
ATOM 1667 O O . ILE B 1 117 ? 25.293 60.000 -14.541 1.00 25.97 117 ILE B O 1
ATOM 1672 N N . TRP B 1 118 ? 23.604 59.947 -13.034 1.00 26.87 118 TRP B N 1
ATOM 1673 C CA . TRP B 1 118 ? 24.436 60.283 -11.876 1.00 26.77 118 TRP B CA 1
ATOM 1674 C C . TRP B 1 118 ? 24.525 59.000 -10.996 1.00 26.60 118 TRP B C 1
ATOM 1675 O O . TRP B 1 118 ? 23.590 58.642 -10.299 1.00 25.80 118 TRP B O 1
ATOM 1686 N N . HIS B 1 119 ? 25.661 58.313 -11.077 1.00 27.05 119 HIS B N 1
ATOM 1687 C CA . HIS B 1 119 ? 25.830 56.930 -10.529 1.00 26.24 119 HIS B CA 1
ATOM 1688 C C . HIS B 1 119 ? 27.338 56.752 -10.366 1.00 26.66 119 HIS B C 1
ATOM 1689 O O . HIS B 1 119 ? 28.096 57.100 -11.286 1.00 26.96 119 HIS B O 1
ATOM 1696 N N . PRO B 1 120 ? 27.793 56.239 -9.194 1.00 28.01 120 PRO B N 1
ATOM 1697 C CA . PRO B 1 120 ? 29.243 56.115 -9.002 1.00 29.17 120 PRO B CA 1
ATOM 1698 C C . PRO B 1 120 ? 29.989 55.193 -9.972 1.00 30.13 120 PRO B C 1
ATOM 1699 O O . PRO B 1 120 ? 31.167 55.387 -10.190 1.00 30.93 120 PRO B O 1
ATOM 1703 N N . ASN B 1 121 ? 29.293 54.220 -10.551 1.00 30.84 121 ASN B N 1
ATOM 1704 C CA . ASN B 1 121 ? 29.877 53.237 -11.476 1.00 29.96 121 ASN B CA 1
ATOM 1705 C C . ASN B 1 121 ? 29.627 53.518 -12.982 1.00 29.95 121 ASN B C 1
ATOM 1706 O O . ASN B 1 121 ? 29.795 52.648 -13.863 1.00 29.01 121 ASN B O 1
ATOM 1711 N N . ILE B 1 122 ? 29.229 54.753 -13.279 1.00 30.30 122 ILE B N 1
ATOM 1712 C CA . ILE B 1 122 ? 28.996 55.207 -14.671 1.00 28.95 122 ILE B CA 1
ATOM 1713 C C . ILE B 1 122 ? 29.551 56.611 -14.740 1.00 29.87 122 ILE B C 1
ATOM 1714 O O . ILE B 1 122 ? 29.227 57.410 -13.864 1.00 30.41 122 ILE B O 1
ATOM 1719 N N . SER B 1 123 ? 30.367 56.917 -15.747 1.00 28.76 123 SER B N 1
ATOM 1720 C CA . SER B 1 123 ? 30.823 58.285 -15.925 1.00 31.27 123 SER B CA 1
ATOM 1721 C C . SER B 1 123 ? 29.672 59.283 -16.215 1.00 32.02 123 SER B C 1
ATOM 1722 O O . SER B 1 123 ? 28.854 59.068 -17.124 1.00 30.53 123 SER B O 1
ATOM 1725 N N . SER B 1 124 ? 29.630 60.381 -15.461 1.00 33.86 124 SER B N 1
ATOM 1726 C CA . SER B 1 124 ? 28.586 61.405 -15.597 1.00 35.50 124 SER B CA 1
ATOM 1727 C C . SER B 1 124 ? 28.831 62.191 -16.851 1.00 37.79 124 SER B C 1
ATOM 1728 O O . SER B 1 124 ? 27.903 62.755 -17.456 1.00 39.28 124 SER B O 1
ATOM 1731 N N . GLN B 1 125 ? 30.094 62.194 -17.252 1.00 39.68 125 GLN B N 1
ATOM 1732 C CA . GLN B 1 125 ? 30.570 62.959 -18.390 1.00 41.53 125 GLN B CA 1
ATOM 1733 C C . GLN B 1 125 ? 30.373 62.202 -19.687 1.00 40.85 125 GLN B C 1
ATOM 1734 O O . GLN B 1 125 ? 29.912 62.777 -20.656 1.00 41.99 125 GLN B O 1
ATOM 1740 N N . THR B 1 126 ? 30.733 60.913 -19.719 1.00 39.29 126 THR B N 1
ATOM 1741 C CA . THR B 1 126 ? 30.741 60.177 -20.986 1.00 36.73 126 THR B CA 1
ATOM 1742 C C . THR B 1 126 ? 29.777 58.974 -21.043 1.00 34.94 126 THR B C 1
ATOM 1743 O O . THR B 1 126 ? 29.577 58.422 -22.115 1.00 33.14 126 THR B O 1
ATOM 1747 N N . GLY B 1 127 ? 29.281 58.523 -19.887 1.00 32.14 127 GLY B N 1
ATOM 1748 C CA . GLY B 1 127 ? 28.450 57.292 -19.826 1.00 30.04 127 GLY B CA 1
ATOM 1749 C C . GLY B 1 127 ? 29.200 55.970 -19.882 1.00 28.42 127 GLY B C 1
ATOM 1750 O O . GLY B 1 127 ? 28.580 54.912 -19.972 1.00 26.73 127 GLY B O 1
ATOM 1751 N N . ALA B 1 128 ? 30.524 56.026 -19.821 1.00 27.66 128 ALA B N 1
ATOM 1752 C CA . ALA B 1 128 ? 31.364 54.825 -19.730 1.00 28.02 128 ALA B CA 1
ATOM 1753 C C . ALA B 1 128 ? 31.059 53.957 -18.490 1.00 28.17 128 ALA B C 1
ATOM 1754 O O . ALA B 1 128 ? 30.757 54.450 -17.395 1.00 28.23 128 ALA B O 1
ATOM 1756 N N . ILE B 1 129 ? 31.081 52.646 -18.659 1.00 27.84 129 ILE B N 1
ATOM 1757 C CA . ILE B 1 129 ? 30.827 51.776 -17.521 1.00 28.63 129 ILE B CA 1
ATOM 1758 C C . ILE B 1 129 ? 31.948 50.744 -17.522 1.00 29.77 129 ILE B C 1
ATOM 1759 O O . ILE B 1 129 ? 32.696 50.631 -18.499 1.00 30.33 129 ILE B O 1
ATOM 1764 N N . CYS B 1 130 ? 32.107 50.026 -16.439 1.00 29.61 130 CYS B N 1
ATOM 1765 C CA . CYS B 1 130 ? 33.092 48.970 -16.458 1.00 30.13 130 CYS B CA 1
ATOM 1766 C C . CYS B 1 130 ? 32.487 47.803 -15.695 1.00 30.14 130 CYS B C 1
ATOM 1767 O O . CYS B 1 130 ? 32.607 47.738 -14.525 1.00 32.58 130 CYS B O 1
ATOM 1770 N N . LEU B 1 131 ? 31.779 46.919 -16.387 1.00 30.47 131 LEU B N 1
ATOM 1771 C CA . LEU B 1 131 ? 30.946 45.866 -15.800 1.00 30.28 131 LEU B CA 1
ATOM 1772 C C . LEU B 1 131 ? 31.751 44.613 -15.904 1.00 28.69 131 LEU B C 1
ATOM 1773 O O . LEU B 1 131 ? 32.270 44.326 -16.977 1.00 27.41 131 LEU B O 1
ATOM 1778 N N . ASP B 1 132 ? 31.850 43.851 -14.815 1.00 27.27 132 ASP B N 1
ATOM 1779 C CA . ASP B 1 132 ? 32.615 42.624 -14.839 1.00 26.10 132 ASP B CA 1
ATOM 1780 C C . ASP B 1 132 ? 32.130 41.669 -15.925 1.00 24.57 132 ASP B C 1
ATOM 1781 O O . ASP B 1 132 ? 32.942 41.047 -16.650 1.00 22.63 132 ASP B O 1
ATOM 1786 N N . ILE B 1 133 ? 30.806 41.584 -16.083 1.00 23.56 133 ILE B N 1
ATOM 1787 C CA . ILE B 1 133 ? 30.211 40.659 -17.096 1.00 23.33 133 ILE B CA 1
ATOM 1788 C C . ILE B 1 133 ? 30.651 41.012 -18.518 1.00 21.95 133 ILE B C 1
ATOM 1789 O O . ILE B 1 133 ? 30.634 40.166 -19.387 1.00 21.43 133 ILE B O 1
ATOM 1794 N N . LEU B 1 134 ? 31.040 42.275 -18.750 1.00 20.38 134 LEU B N 1
ATOM 1795 C CA . LEU B 1 134 ? 31.452 42.702 -20.054 1.00 21.09 134 LEU B CA 1
ATOM 1796 C C . LEU B 1 134 ? 32.962 42.592 -20.203 1.00 21.38 134 LEU B C 1
ATOM 1797 O O . LEU B 1 134 ? 33.529 43.030 -21.235 1.00 22.39 134 LEU B O 1
ATOM 1802 N N . LYS B 1 135 ? 33.615 42.058 -19.166 1.00 21.95 135 LYS B N 1
ATOM 1803 C CA . LYS B 1 135 ? 35.109 41.963 -19.131 1.00 21.96 135 LYS B CA 1
ATOM 1804 C C . LYS B 1 135 ? 35.477 40.540 -18.779 1.00 21.21 135 LYS B C 1
ATOM 1805 O O . LYS B 1 135 ? 35.090 39.592 -19.519 1.00 19.01 135 LYS B O 1
ATOM 1811 N N . HIS B 1 136 ? 36.122 40.366 -17.621 1.00 19.97 136 HIS B N 1
ATOM 1812 C CA . HIS B 1 136 ? 36.740 39.056 -17.270 1.00 22.07 136 HIS B CA 1
ATOM 1813 C C . HIS B 1 136 ? 35.658 38.019 -16.969 1.00 22.11 136 HIS B C 1
ATOM 1814 O O . HIS B 1 136 ? 35.920 36.804 -17.028 1.00 24.94 136 HIS B O 1
ATOM 1821 N N . GLU B 1 137 ? 34.426 38.479 -16.728 1.00 23.36 137 GLU B N 1
ATOM 1822 C CA . GLU B 1 137 ? 33.332 37.551 -16.485 1.00 23.18 137 GLU B CA 1
ATOM 1823 C C . GLU B 1 137 ? 32.459 37.294 -17.717 1.00 22.85 137 GLU B C 1
ATOM 1824 O O . GLU B 1 137 ? 31.430 36.621 -17.606 1.00 21.71 137 GLU B O 1
ATOM 1830 N N . TRP B 1 138 ? 32.891 37.784 -18.880 1.00 22.79 138 TRP B N 1
ATOM 1831 C CA . TRP B 1 138 ? 32.185 37.486 -20.141 1.00 24.17 138 TRP B CA 1
ATOM 1832 C C . TRP B 1 138 ? 32.367 35.992 -20.472 1.00 25.69 138 TRP B C 1
ATOM 1833 O O . TRP B 1 138 ? 33.406 35.373 -20.132 1.00 25.67 138 TRP B O 1
ATOM 1844 N N . SER B 1 139 ? 31.331 35.404 -21.067 1.00 26.59 139 SER B N 1
ATOM 1845 C CA . SER B 1 139 ? 31.398 34.038 -21.618 1.00 26.89 139 SER B CA 1
ATOM 1846 C C . SER B 1 139 ? 30.477 33.974 -22.851 1.00 27.49 139 SER B C 1
ATOM 1847 O O . SER B 1 139 ? 29.394 34.574 -22.818 1.00 26.62 139 SER B O 1
ATOM 1850 N N . PRO B 1 140 ? 30.867 33.217 -23.921 1.00 27.29 140 PRO B N 1
ATOM 1851 C CA . PRO B 1 140 ? 29.893 33.096 -25.006 1.00 26.56 140 PRO B CA 1
ATOM 1852 C C . PRO B 1 140 ? 28.533 32.521 -24.600 1.00 26.55 140 PRO B C 1
ATOM 1853 O O . PRO B 1 140 ? 27.565 32.648 -25.381 1.00 25.94 140 PRO B O 1
ATOM 1857 N N . ALA B 1 141 ? 28.444 31.942 -23.405 1.00 26.30 141 ALA B N 1
ATOM 1858 C CA . ALA B 1 141 ? 27.197 31.352 -22.943 1.00 28.03 141 ALA B CA 1
ATOM 1859 C C . ALA B 1 141 ? 26.260 32.400 -22.332 1.00 29.68 141 ALA B C 1
ATOM 1860 O O . ALA B 1 141 ? 25.122 32.064 -22.014 1.00 29.57 141 ALA B O 1
ATOM 1862 N N . LEU B 1 142 ? 26.760 33.645 -22.163 1.00 29.86 142 LEU B N 1
ATOM 1863 C CA . LEU B 1 142 ? 25.943 34.783 -21.773 1.00 29.58 142 LEU B CA 1
ATOM 1864 C C . LEU B 1 142 ? 25.362 35.463 -23.024 1.00 30.12 142 LEU B C 1
ATOM 1865 O O . LEU B 1 142 ? 25.692 35.126 -24.158 1.00 29.19 142 LEU B O 1
ATOM 1870 N N . THR B 1 143 ? 24.462 36.395 -22.812 1.00 29.50 143 THR B N 1
ATOM 1871 C CA . THR B 1 143 ? 23.738 37.011 -23.909 1.00 28.49 143 THR B CA 1
ATOM 1872 C C . THR B 1 143 ? 23.760 38.492 -23.642 1.00 29.53 143 THR B C 1
ATOM 1873 O O . THR B 1 143 ? 24.005 38.930 -22.497 1.00 29.05 143 THR B O 1
ATOM 1877 N N . ILE B 1 144 ? 23.468 39.270 -24.679 1.00 28.30 144 ILE B N 1
ATOM 1878 C CA . ILE B 1 144 ? 23.330 40.690 -24.500 1.00 27.93 144 ILE B CA 1
ATOM 1879 C C . ILE B 1 144 ? 22.249 41.075 -23.482 1.00 28.00 144 ILE B C 1
ATOM 1880 O O . ILE B 1 144 ? 22.378 42.071 -22.761 1.00 27.89 144 ILE B O 1
ATOM 1885 N N . ARG B 1 145 ? 21.181 40.301 -23.429 1.00 28.54 145 ARG B N 1
ATOM 1886 C CA . ARG B 1 145 ? 20.112 40.545 -22.464 1.00 29.06 145 ARG B CA 1
ATOM 1887 C C . ARG B 1 145 ? 20.649 40.421 -21.014 1.00 29.65 14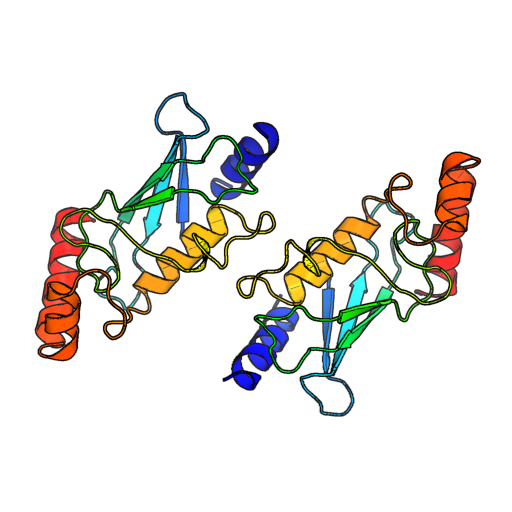5 ARG B C 1
ATOM 1888 O O . ARG B 1 145 ? 20.338 41.266 -20.126 1.00 29.22 145 ARG B O 1
ATOM 1896 N N . THR B 1 146 ? 21.481 39.412 -20.759 1.00 28.93 146 THR B N 1
ATOM 1897 C CA . THR B 1 146 ? 21.967 39.266 -19.401 1.00 29.92 146 THR B CA 1
ATOM 1898 C C . THR B 1 146 ? 22.909 40.385 -19.030 1.00 27.31 146 THR B C 1
ATOM 1899 O O . THR B 1 146 ? 22.872 40.818 -17.896 1.00 28.41 146 THR B O 1
ATOM 1903 N N . ALA B 1 147 ? 23.683 40.921 -19.973 1.00 24.96 147 ALA B N 1
ATOM 1904 C CA . ALA B 1 147 ? 24.443 42.114 -19.692 1.00 24.69 147 ALA B CA 1
ATOM 1905 C C . ALA B 1 147 ? 23.536 43.330 -19.359 1.00 25.63 147 ALA B C 1
ATOM 1906 O O . ALA B 1 147 ? 23.866 44.118 -18.482 1.00 24.17 147 ALA B O 1
ATOM 1908 N N . LEU B 1 148 ? 22.410 43.480 -20.069 1.00 24.80 148 LEU B N 1
ATOM 1909 C CA . LEU B 1 148 ? 21.500 44.580 -19.805 1.00 26.06 148 LEU B CA 1
ATOM 1910 C C . LEU B 1 148 ? 20.908 44.435 -18.416 1.00 26.86 148 LEU B C 1
ATOM 1911 O O . LEU B 1 148 ? 20.756 45.411 -17.700 1.00 27.74 148 LEU B O 1
ATOM 1916 N N . LEU B 1 149 ? 20.531 43.206 -18.074 1.00 28.27 149 LEU B N 1
ATOM 1917 C CA . LEU B 1 149 ? 19.983 42.860 -16.764 1.00 28.70 149 LEU B CA 1
ATOM 1918 C C . LEU B 1 149 ? 20.953 43.149 -15.622 1.00 28.59 149 LEU B C 1
ATOM 1919 O O . LEU B 1 149 ? 20.539 43.620 -14.562 1.00 27.33 149 LEU B O 1
ATOM 1924 N N . SER B 1 150 ? 22.232 42.861 -15.855 1.00 27.67 150 SER B N 1
ATOM 1925 C CA . SER B 1 150 ? 23.328 43.153 -14.923 1.00 27.52 150 SER B CA 1
ATOM 1926 C C . SER B 1 150 ? 23.566 44.682 -14.729 1.00 27.10 150 SER B C 1
ATOM 1927 O O . SER B 1 150 ? 23.870 45.148 -13.628 1.00 24.74 150 SER B O 1
ATOM 1930 N N . ILE B 1 151 ? 23.461 45.451 -15.803 1.00 25.92 151 ILE B N 1
ATOM 1931 C CA . ILE B 1 151 ? 23.588 46.887 -15.713 1.00 26.41 151 ILE B CA 1
ATOM 1932 C C . ILE B 1 151 ? 22.386 47.475 -14.942 1.00 25.95 151 ILE B C 1
ATOM 1933 O O . ILE B 1 151 ? 22.527 48.343 -14.095 1.00 24.22 151 ILE B O 1
ATOM 1938 N N . GLN B 1 152 ? 21.208 46.950 -15.228 1.00 27.36 152 GLN B N 1
ATOM 1939 C CA . GLN B 1 152 ? 20.056 47.322 -14.495 1.00 29.19 152 GLN B CA 1
ATOM 1940 C C . GLN B 1 152 ? 20.216 47.041 -13.005 1.00 31.31 152 GLN B C 1
ATOM 1941 O O . GLN B 1 152 ? 19.910 47.916 -12.194 1.00 31.95 152 GLN B O 1
ATOM 1947 N N . ALA B 1 153 ? 20.735 45.858 -12.646 1.00 31.82 153 ALA B N 1
ATOM 1948 C CA . ALA B 1 153 ? 21.053 45.500 -11.265 1.00 32.50 153 ALA B CA 1
ATOM 1949 C C . ALA B 1 153 ? 22.039 46.490 -10.623 1.00 33.16 153 ALA B C 1
ATOM 1950 O O . ALA B 1 153 ? 21.925 46.843 -9.466 1.00 32.17 153 ALA B O 1
ATOM 1952 N N . MET B 1 154 ? 23.027 46.919 -11.376 1.00 32.90 154 MET B N 1
ATOM 1953 C CA . MET B 1 154 ? 23.979 47.872 -10.884 1.00 35.47 154 MET B CA 1
ATOM 1954 C C . MET B 1 154 ? 23.344 49.245 -10.518 1.00 33.61 154 MET B C 1
ATOM 1955 O O . MET B 1 154 ? 23.843 49.968 -9.654 1.00 33.48 154 MET B O 1
ATOM 1960 N N . LEU B 1 155 ? 22.301 49.618 -11.242 1.00 32.89 155 LEU B N 1
ATOM 1961 C CA . LEU B 1 155 ? 21.493 50.768 -10.932 1.00 34.53 155 LEU B CA 1
ATOM 1962 C C . LEU B 1 155 ? 20.784 50.651 -9.547 1.00 35.17 155 LEU B C 1
ATOM 1963 O O . LEU B 1 155 ? 20.694 51.643 -8.806 1.00 35.30 155 LEU B O 1
ATOM 1968 N N . ALA B 1 156 ? 20.267 49.454 -9.243 1.00 35.07 156 ALA B N 1
ATOM 1969 C CA . ALA B 1 156 ? 19.650 49.110 -7.972 1.00 37.16 156 ALA B CA 1
ATOM 1970 C C . ALA B 1 156 ? 20.668 48.986 -6.846 1.00 38.67 156 ALA B C 1
ATOM 1971 O O . ALA B 1 156 ? 20.281 49.039 -5.691 1.00 40.66 156 ALA B O 1
ATOM 1973 N N . ASP B 1 157 ? 21.950 48.835 -7.163 1.00 39.39 157 ASP B N 1
ATOM 1974 C CA . ASP B 1 157 ? 22.982 48.679 -6.156 1.00 40.97 157 ASP B CA 1
ATOM 1975 C C . ASP B 1 157 ? 24.354 49.305 -6.486 1.00 40.07 157 ASP B C 1
ATOM 1976 O O . ASP B 1 157 ? 25.286 48.585 -6.856 1.00 39.27 157 ASP B O 1
ATOM 1981 N N . PRO B 1 158 ? 24.481 50.650 -6.352 1.00 39.62 158 PRO B N 1
ATOM 1982 C CA . PRO B 1 158 ? 25.738 51.340 -6.646 1.00 40.23 158 PRO B CA 1
ATOM 1983 C C . PRO B 1 158 ? 26.840 50.970 -5.674 1.00 41.71 158 PRO B C 1
ATOM 1984 O O . PRO B 1 158 ? 26.562 50.781 -4.487 1.00 42.77 158 PRO B O 1
ATOM 1988 N N . VAL B 1 159 ? 28.077 50.932 -6.161 1.00 42.28 159 VAL B N 1
ATOM 1989 C CA . VAL B 1 159 ? 29.234 50.623 -5.334 1.00 43.28 159 VAL B CA 1
ATOM 1990 C C . VAL B 1 159 ? 30.210 51.791 -5.380 1.00 43.63 159 VAL B C 1
ATOM 1991 O O . VAL B 1 159 ? 31.064 51.835 -6.244 1.00 43.91 159 VAL B O 1
ATOM 1995 N N . PRO B 1 160 ? 30.082 52.751 -4.445 1.00 44.74 160 PRO B N 1
ATOM 1996 C CA . PRO B 1 160 ? 30.965 53.913 -4.387 1.00 45.69 160 PRO B CA 1
ATOM 1997 C C . PRO B 1 160 ? 32.413 53.565 -4.103 1.00 47.19 160 PRO B C 1
ATOM 1998 O O . PRO B 1 160 ? 33.314 54.319 -4.458 1.00 46.97 160 PRO B O 1
ATOM 2002 N N . THR B 1 161 ? 32.635 52.403 -3.498 1.00 49.58 161 THR B N 1
ATOM 2003 C CA . THR B 1 161 ? 34.001 51.990 -3.076 1.00 51.55 161 THR B CA 1
ATOM 2004 C C . THR B 1 161 ? 34.921 51.468 -4.188 1.00 52.35 161 THR B C 1
ATOM 2005 O O . THR B 1 161 ? 36.148 51.580 -4.074 1.00 52.79 161 THR B O 1
ATOM 2009 N N . ASP B 1 162 ? 34.350 50.916 -5.259 1.00 53.35 162 ASP B N 1
ATOM 2010 C CA . ASP B 1 162 ? 35.097 50.880 -6.521 1.00 54.09 162 ASP B CA 1
ATOM 2011 C C . ASP B 1 162 ? 34.346 51.582 -7.668 1.00 53.47 162 ASP B C 1
ATOM 2012 O O . ASP B 1 162 ? 33.543 50.942 -8.394 1.00 53.36 162 ASP B O 1
ATOM 2017 N N . PRO B 1 163 ? 34.656 52.875 -7.867 1.00 52.28 163 PRO B N 1
ATOM 2018 C CA . PRO B 1 163 ? 33.874 53.767 -8.708 1.00 50.85 163 PRO B CA 1
ATOM 2019 C C . PRO B 1 163 ? 34.434 53.959 -10.094 1.00 49.01 163 PRO B C 1
ATOM 2020 O O . PRO B 1 163 ? 35.636 53.758 -10.334 1.00 48.41 163 PRO B O 1
ATOM 2024 N N . GLN B 1 164 ? 33.555 54.394 -10.988 1.00 46.66 164 GLN B N 1
ATOM 2025 C CA . GLN B 1 164 ? 33.932 54.802 -12.334 1.00 45.17 164 GLN B CA 1
ATOM 2026 C C . GLN B 1 164 ? 33.924 56.349 -12.419 1.00 44.26 164 GLN B C 1
ATOM 2027 O O . GLN B 1 164 ? 34.596 56.948 -13.268 1.00 43.55 164 GLN B O 1
ATOM 2033 N N . ASP B 1 165 ? 33.131 56.984 -11.548 1.00 43.27 165 ASP B N 1
ATOM 2034 C CA . ASP B 1 165 ? 33.091 58.454 -11.401 1.00 42.10 165 ASP B CA 1
ATOM 2035 C C . ASP B 1 165 ? 33.472 58.849 -9.946 1.00 41.26 165 ASP B C 1
ATOM 2036 O O . ASP B 1 165 ? 32.732 58.586 -8.987 1.00 40.43 165 ASP B O 1
ATOM 2041 N N . ALA B 1 166 ? 34.659 59.452 -9.804 1.00 42.27 166 ALA B N 1
ATOM 2042 C CA . ALA B 1 166 ? 35.253 59.760 -8.483 1.00 42.03 166 ALA B CA 1
ATOM 2043 C C . ALA B 1 166 ? 34.423 60.852 -7.802 1.00 42.18 166 ALA B C 1
ATOM 2044 O O . ALA B 1 166 ? 34.053 60.728 -6.612 1.00 42.31 166 ALA B O 1
ATOM 2046 N N . GLU B 1 167 ? 34.085 61.877 -8.592 1.00 41.42 167 GLU B N 1
ATOM 2047 C CA . GLU B 1 167 ? 33.215 62.956 -8.184 1.00 41.08 167 GLU B CA 1
ATOM 2048 C C . GLU B 1 167 ? 31.871 62.405 -7.694 1.00 39.25 167 GLU B C 1
ATOM 2049 O O . GLU B 1 167 ? 31.435 62.753 -6.603 1.00 39.23 167 GLU B O 1
ATOM 2055 N N . VAL B 1 168 ? 31.219 61.515 -8.452 1.00 37.47 168 VAL B N 1
ATOM 2056 C CA . VAL B 1 168 ? 29.955 60.918 -7.966 1.00 36.19 168 VAL B CA 1
ATOM 2057 C C . VAL B 1 168 ? 30.120 60.045 -6.685 1.00 36.62 168 VAL B C 1
ATOM 2058 O O . VAL B 1 168 ? 29.289 60.129 -5.753 1.00 35.86 168 VAL B O 1
ATOM 2062 N N . ALA B 1 169 ? 31.172 59.207 -6.645 1.00 36.87 169 ALA B N 1
ATOM 2063 C CA . ALA B 1 169 ? 31.423 58.341 -5.466 1.00 38.01 169 ALA B CA 1
ATOM 2064 C C . ALA B 1 169 ? 31.740 59.177 -4.206 1.00 38.58 169 ALA B C 1
ATOM 2065 O O . ALA B 1 169 ? 31.165 58.914 -3.143 1.00 39.36 169 ALA B O 1
ATOM 2067 N N . LYS B 1 170 ? 32.563 60.216 -4.349 1.00 39.73 170 LYS B N 1
ATOM 2068 C CA . LYS B 1 170 ? 32.794 61.197 -3.251 1.00 42.42 170 LYS B CA 1
ATOM 2069 C C . LYS B 1 170 ? 31.470 61.729 -2.684 1.00 42.08 170 LYS B C 1
ATOM 2070 O O . LYS B 1 170 ? 31.184 61.611 -1.491 1.00 42.81 170 LYS B O 1
ATOM 2076 N N . MET B 1 171 ? 30.631 62.274 -3.554 1.00 40.94 171 MET B N 1
ATOM 2077 C CA . MET B 1 171 ? 29.327 62.711 -3.108 1.00 39.53 171 MET B CA 1
ATOM 2078 C C . MET B 1 171 ? 28.493 61.626 -2.444 1.00 40.29 171 MET B C 1
ATOM 2079 O O . MET B 1 171 ? 27.873 61.874 -1.418 1.00 40.25 171 MET B O 1
ATOM 2084 N N . MET B 1 172 ? 28.428 60.441 -3.042 1.00 40.76 172 MET B N 1
ATOM 2085 C CA . MET B 1 172 ? 27.675 59.333 -2.436 1.00 42.37 172 MET B CA 1
ATOM 2086 C C . MET B 1 172 ? 28.165 58.988 -1.002 1.00 43.09 172 MET B C 1
ATOM 2087 O O . MET B 1 172 ? 27.354 58.663 -0.110 1.00 42.72 172 MET B O 1
ATOM 2092 N N . ILE B 1 173 ? 29.483 59.072 -0.814 1.00 44.44 173 ILE B N 1
ATOM 2093 C CA . ILE B 1 173 ? 30.135 58.675 0.439 1.00 45.96 173 ILE B CA 1
ATOM 2094 C C . ILE B 1 173 ? 29.914 59.797 1.495 1.00 46.58 173 ILE B C 1
ATOM 2095 O O . ILE B 1 173 ? 29.243 59.602 2.515 1.00 47.02 173 ILE B O 1
ATOM 2100 N N . GLU B 1 174 ? 30.407 60.981 1.180 1.00 46.72 174 GLU B N 1
ATOM 2101 C CA . GLU B 1 174 ? 30.398 62.107 2.080 1.00 46.81 174 GLU B CA 1
ATOM 2102 C C . GLU B 1 174 ? 29.094 62.855 2.232 1.00 46.07 174 GLU B C 1
ATOM 2103 O O . GLU B 1 174 ? 28.895 63.547 3.229 1.00 46.32 174 GLU B O 1
ATOM 2109 N N . ASN B 1 175 ? 28.219 62.744 1.245 1.00 44.38 175 ASN B N 1
ATOM 2110 C CA . ASN B 1 175 ? 27.028 63.506 1.275 1.00 42.64 175 ASN B CA 1
ATOM 2111 C C . ASN B 1 175 ? 25.926 62.756 0.599 1.00 43.13 175 ASN B C 1
ATOM 2112 O O . ASN B 1 175 ? 25.371 63.225 -0.411 1.00 42.85 175 ASN B O 1
ATOM 2117 N N . HIS B 1 176 ? 25.591 61.603 1.184 1.00 41.55 176 HIS B N 1
ATOM 2118 C CA . HIS B 1 176 ? 24.646 60.691 0.594 1.00 41.31 176 HIS B CA 1
ATOM 2119 C C . HIS B 1 176 ? 23.297 61.326 0.242 1.00 41.18 176 HIS B C 1
ATOM 2120 O O . HIS B 1 176 ? 22.810 61.070 -0.828 1.00 41.56 176 HIS B O 1
ATOM 2127 N N . PRO B 1 177 ? 22.668 62.123 1.141 1.00 41.41 177 PRO B N 1
ATOM 2128 C CA . PRO B 1 177 ? 21.400 62.736 0.694 1.00 39.95 177 PRO B CA 1
ATOM 2129 C C . PRO B 1 177 ? 21.536 63.681 -0.542 1.00 38.90 177 PRO B C 1
ATOM 2130 O O . PRO B 1 177 ? 20.607 63.789 -1.333 1.00 38.42 177 PRO B O 1
ATOM 2134 N N . LEU B 1 178 ? 22.666 64.369 -0.674 1.00 38.10 178 LEU B N 1
ATOM 2135 C CA . LEU B 1 178 ? 22.937 65.171 -1.871 1.00 37.15 178 LEU B CA 1
ATOM 2136 C C . LEU B 1 178 ? 23.020 64.267 -3.104 1.00 36.80 178 LEU B C 1
ATOM 2137 O O . LEU B 1 178 ? 22.473 64.633 -4.169 1.00 36.52 178 LEU B O 1
ATOM 2142 N N . PHE B 1 179 ? 23.659 63.090 -2.930 1.00 35.20 179 PHE B N 1
ATOM 2143 C CA . PHE B 1 179 ? 23.805 62.101 -4.005 1.00 33.42 179 PHE B CA 1
ATOM 2144 C C . PHE B 1 179 ? 22.455 61.662 -4.470 1.00 32.41 179 PHE B C 1
ATOM 2145 O O . PHE B 1 179 ? 22.192 61.692 -5.651 1.00 32.99 179 PHE B O 1
ATOM 2153 N N . VAL B 1 180 ? 21.577 61.281 -3.554 1.00 32.12 180 VAL B N 1
ATOM 2154 C CA . VAL B 1 180 ? 20.250 60.795 -3.950 1.00 33.19 180 VAL B CA 1
ATOM 2155 C C . VAL B 1 180 ? 19.493 61.914 -4.653 1.00 33.20 180 VAL B C 1
ATOM 2156 O O . VAL B 1 180 ? 18.738 61.661 -5.606 1.00 35.54 180 VAL B O 1
ATOM 2160 N N . GLN B 1 181 ? 19.669 63.144 -4.161 1.00 33.47 181 GLN B N 1
ATOM 2161 C CA . GLN B 1 181 ? 18.875 64.261 -4.654 1.00 31.43 181 GLN B CA 1
ATOM 2162 C C . GLN B 1 181 ? 19.266 64.535 -6.096 1.00 29.79 181 GLN B C 1
ATOM 2163 O O . GLN B 1 181 ? 18.396 64.717 -6.949 1.00 30.23 181 GLN B O 1
ATOM 2169 N N . THR B 1 182 ? 20.578 64.594 -6.313 1.00 27.84 182 THR B N 1
ATOM 2170 C CA . THR B 1 182 ? 21.214 64.767 -7.613 1.00 28.25 182 THR B CA 1
ATOM 2171 C C . THR B 1 182 ? 20.865 63.630 -8.610 1.00 28.83 182 THR B C 1
ATOM 2172 O O . THR B 1 182 ? 20.566 63.899 -9.762 1.00 28.96 182 THR B O 1
ATOM 2176 N N . ALA B 1 183 ? 20.906 62.376 -8.143 1.00 28.46 183 ALA B N 1
ATOM 2177 C CA . ALA B 1 183 ? 20.690 61.248 -9.018 1.00 28.77 183 ALA B CA 1
ATOM 2178 C C . ALA B 1 183 ? 19.258 61.296 -9.506 1.00 29.38 183 ALA B C 1
ATOM 2179 O O . ALA B 1 183 ? 18.987 61.008 -10.656 1.00 29.51 183 ALA B O 1
ATOM 2181 N N . LYS B 1 184 ? 18.348 61.714 -8.643 1.00 30.99 184 LYS B N 1
ATOM 2182 C CA . LYS B 1 184 ? 16.938 61.891 -9.008 1.00 32.93 184 LYS B CA 1
ATOM 2183 C C . LYS B 1 184 ? 16.673 63.098 -9.933 1.00 31.43 184 LYS B C 1
ATOM 2184 O O . LYS B 1 184 ? 15.833 63.020 -10.843 1.00 31.78 184 LYS B O 1
ATOM 2190 N N . LEU B 1 185 ? 17.359 64.204 -9.688 1.00 30.73 185 LEU B N 1
ATOM 2191 C CA . LEU B 1 185 ? 17.301 65.369 -10.574 1.00 29.25 185 LEU B CA 1
ATOM 2192 C C . LEU B 1 185 ? 17.752 65.021 -12.006 1.00 29.23 185 LEU B C 1
ATOM 2193 O O . LEU B 1 185 ? 17.135 65.447 -12.980 1.00 30.48 185 LEU B O 1
ATOM 2198 N N . TRP B 1 186 ? 18.837 64.249 -12.136 1.00 28.77 186 TRP B N 1
ATOM 2199 C CA . TRP B 1 186 ? 19.292 63.776 -13.432 1.00 26.18 186 TRP B CA 1
ATOM 2200 C C . TRP B 1 186 ? 18.376 62.758 -14.055 1.00 27.50 186 TRP B C 1
ATOM 2201 O O . TRP B 1 186 ? 18.238 62.721 -15.283 1.00 29.30 186 TRP B O 1
ATOM 2212 N N . THR B 1 187 ? 17.709 61.936 -13.265 1.00 27.68 187 THR B N 1
ATOM 2213 C CA . THR B 1 187 ? 16.719 61.030 -13.834 1.00 29.77 187 THR B CA 1
ATOM 2214 C C . THR B 1 187 ? 15.611 61.887 -14.473 1.00 31.55 187 THR B C 1
ATOM 2215 O O . THR B 1 187 ? 15.266 61.712 -15.653 1.00 32.63 187 THR B O 1
ATOM 2219 N N . GLU B 1 188 ? 15.068 62.801 -13.676 1.00 33.22 188 GLU B N 1
ATOM 2220 C CA . GLU B 1 188 ? 14.063 63.788 -14.116 1.00 33.61 188 GLU B CA 1
ATOM 2221 C C . GLU B 1 188 ? 14.500 64.586 -15.308 1.00 32.70 188 GLU B C 1
ATOM 2222 O O . GLU B 1 188 ? 13.705 64.809 -16.201 1.00 35.27 188 GLU B O 1
ATOM 2228 N N . THR B 1 189 ? 15.761 64.993 -15.358 1.00 32.23 189 THR B N 1
ATOM 2229 C CA . THR B 1 189 ? 16.209 65.839 -16.449 1.00 32.48 189 THR B CA 1
ATOM 2230 C C . THR B 1 189 ? 16.545 65.126 -17.792 1.00 33.04 189 THR B C 1
ATOM 2231 O O . THR B 1 189 ? 16.260 65.652 -18.876 1.00 31.23 189 THR B O 1
ATOM 2235 N N . PHE B 1 190 ? 17.184 63.955 -17.698 1.00 31.94 190 PHE B N 1
ATOM 2236 C CA . PHE B 1 190 ? 17.759 63.334 -18.856 1.00 31.16 190 PHE B CA 1
ATOM 2237 C C . PHE B 1 190 ? 16.985 62.089 -19.258 1.00 31.77 190 PHE B C 1
ATOM 2238 O O . PHE B 1 190 ? 16.974 61.733 -20.438 1.00 31.89 190 PHE B O 1
ATOM 2246 N N . ALA B 1 191 ? 16.332 61.460 -18.292 1.00 32.50 191 ALA B N 1
ATOM 2247 C CA . ALA B 1 191 ? 15.784 60.135 -18.491 1.00 36.29 191 ALA B CA 1
ATOM 2248 C C . ALA B 1 191 ? 14.276 60.086 -18.501 1.00 38.36 191 ALA B C 1
ATOM 2249 O O . ALA B 1 191 ? 13.718 59.011 -18.517 1.00 37.32 191 ALA B O 1
ATOM 2251 N N . LYS B 1 192 ? 13.620 61.247 -18.394 1.00 43.18 192 LYS B N 1
ATOM 2252 C CA . LYS B 1 192 ? 12.132 61.342 -18.431 1.00 45.93 192 LYS B CA 1
ATOM 2253 C C . LYS B 1 192 ? 11.688 62.412 -19.428 1.00 47.43 192 LYS B C 1
ATOM 2254 O O . LYS B 1 192 ? 10.752 62.194 -20.210 1.00 49.61 192 LYS B O 1
#

Solvent-accessible surface area: 14863 Å² total; per-residue (Å²): 121,103,98,64,70,2,100,130,14,31,58,39,7,157,128,127,81,21,48,15,97,59,42,85,70,68,24,43,101,0,91,0,58,3,30,7,25,159,75,26,26,0,80,39,1,128,1,27,0,19,0,41,5,22,112,84,9,24,157,72,37,3,130,15,94,6,84,20,96,3,29,0,0,15,0,17,14,148,89,7,40,20,55,13,74,12,18,100,142,35,25,3,21,38,5,43,0,63,46,0,0,67,36,0,32,59,28,1,42,109,39,61,38,122,112,54,79,10,73,108,0,6,103,42,20,130,126,65,93,100,70,3,52,126,24,0,111,108,55,3,79,80,97,3,144,95,114,77,69,1,84,138,14,15,42,73,12,88,174,77,20,38,3,82,42,75,56,75,78,42,43,102,1,90,0,81,2,28,9,22,154,76,22,29,0,81,40,1,132,1,28,0,27,0,40,3,23,115,67,5,26,160,62,39,2,135,16,76,2,76,17,74,2,14,0,0,16,0,16,6,150,80,5,35,19,64,15,71,14,17,100,142,33,25,2,22,43,8,44,0,107,48,0,0,63,34,0,34,60,28,1,55,95,30,67,26,120,112,55,75,14,79,118,0,4,122,42,25,106,117,64,90,100,72,4,55,119,19,0,114,101,46,2,81,82,90,6,147

Sequence (288 aa):
REQARLLKELADIQQLGVSAQIVGGDIHRWRGFIAGPLGTPYEGGHFTLDIVIPPDYPYNPPKMKFVTKIWHPNISSQTGAICLDILKHEWSPALTIRTALLSIQAMLADPVPTDPQDAEVAKMMIENHPLFVQTAKLWTETFAKEQARLLKELADIQQGVSAQIVGGDIHRWRGFIAGPLGTPYEGGHFTLDIVIPPDYPYNPPKMKFVTKIWHPNISSQTGAICLDILKHEWSPALTIRTALLSIQAMLADPVPTDPQDAEVAKMMIENHPLFVQTAKLWTETFAK

CATH classification: 3.10.110.10